Protein AF-A0A2D7REV0-F1 (afdb_monomer_lite)

Structure (mmCIF, N/CA/C/O backbone):
data_AF-A0A2D7REV0-F1
#
_entry.id   AF-A0A2D7REV0-F1
#
loop_
_atom_site.group_PDB
_atom_site.id
_atom_site.type_symbol
_atom_site.label_atom_id
_atom_site.label_alt_id
_atom_site.label_comp_id
_atom_site.label_asym_id
_atom_site.label_entity_id
_atom_site.label_seq_id
_atom_site.pdbx_PDB_ins_code
_atom_site.Cartn_x
_atom_site.Cartn_y
_atom_site.Cartn_z
_atom_site.occupancy
_atom_site.B_iso_or_equiv
_atom_site.auth_seq_id
_atom_site.auth_comp_id
_atom_site.auth_asym_id
_atom_site.auth_atom_id
_atom_site.pdbx_PDB_model_num
ATOM 1 N N . MET A 1 1 ? 41.983 -31.824 -40.091 1.00 50.94 1 MET A N 1
ATOM 2 C CA . MET A 1 1 ? 40.649 -32.280 -39.625 1.00 50.94 1 MET A CA 1
ATOM 3 C C . MET A 1 1 ? 40.173 -31.615 -38.330 1.00 50.94 1 MET A C 1
ATOM 5 O O . MET A 1 1 ? 38.972 -31.582 -38.131 1.00 50.94 1 MET A O 1
ATOM 9 N N . ALA A 1 2 ? 41.042 -31.021 -37.498 1.00 48.97 2 ALA A N 1
ATOM 10 C CA . ALA A 1 2 ? 40.623 -30.321 -36.272 1.00 48.97 2 ALA A CA 1
ATOM 11 C C . ALA A 1 2 ? 39.942 -28.951 -36.517 1.00 48.97 2 ALA A C 1
ATOM 13 O O . ALA A 1 2 ? 38.970 -28.609 -35.853 1.00 48.97 2 ALA A O 1
ATOM 14 N N . TYR A 1 3 ? 40.372 -28.198 -37.534 1.00 53.81 3 TYR A N 1
ATOM 15 C CA . TYR A 1 3 ? 39.803 -26.880 -37.873 1.00 53.81 3 TYR A CA 1
ATOM 16 C C . TYR A 1 3 ? 38.372 -26.942 -38.438 1.00 53.81 3 TYR A C 1
ATOM 18 O O . TYR A 1 3 ? 37.613 -25.992 -38.285 1.00 53.81 3 TYR A O 1
ATOM 26 N N . LYS A 1 4 ? 37.971 -28.073 -39.041 1.00 49.06 4 LYS A N 1
ATOM 27 C CA . LYS A 1 4 ? 36.583 -28.289 -39.490 1.00 49.06 4 LYS A CA 1
ATOM 28 C C . LYS A 1 4 ? 35.624 -28.572 -38.326 1.00 49.06 4 LYS A C 1
ATOM 30 O O . LYS A 1 4 ? 34.447 -28.272 -38.449 1.00 49.06 4 LYS A O 1
ATOM 35 N N . ILE A 1 5 ? 36.125 -29.100 -37.206 1.00 54.34 5 ILE A N 1
ATOM 36 C CA . ILE A 1 5 ? 35.330 -29.361 -35.994 1.00 54.34 5 ILE A CA 1
ATOM 37 C C . ILE A 1 5 ? 35.166 -28.071 -35.172 1.00 54.34 5 ILE A C 1
ATOM 39 O O . ILE A 1 5 ? 34.084 -27.814 -34.653 1.00 54.34 5 ILE A O 1
ATOM 43 N N . LEU A 1 6 ? 36.188 -27.205 -35.135 1.00 51.50 6 LEU A N 1
ATOM 44 C CA . LEU A 1 6 ? 36.117 -25.918 -34.427 1.00 51.50 6 LEU A CA 1
ATOM 45 C C . LEU A 1 6 ? 35.044 -24.970 -35.001 1.00 51.50 6 LEU A C 1
ATOM 47 O O . LEU A 1 6 ? 34.368 -24.275 -34.249 1.00 51.50 6 LEU A O 1
ATOM 51 N N . ALA A 1 7 ? 34.851 -24.976 -36.325 1.00 54.59 7 ALA A N 1
ATOM 52 C CA . ALA A 1 7 ? 33.843 -24.145 -36.989 1.00 54.59 7 ALA A CA 1
ATOM 53 C C . ALA A 1 7 ? 32.398 -24.582 -36.681 1.00 54.59 7 ALA A C 1
ATOM 55 O O . ALA A 1 7 ? 31.502 -23.746 -36.645 1.00 54.59 7 ALA A O 1
ATOM 56 N N . VAL A 1 8 ? 32.168 -25.874 -36.415 1.00 53.16 8 VAL A N 1
ATOM 57 C CA . VAL A 1 8 ? 30.836 -26.401 -36.069 1.00 53.16 8 VAL A CA 1
ATOM 58 C C . VAL A 1 8 ? 30.479 -26.083 -34.614 1.00 53.16 8 VAL A C 1
ATOM 60 O O . VAL A 1 8 ? 29.322 -25.803 -34.322 1.00 53.16 8 VAL A O 1
ATOM 63 N N . ILE A 1 9 ? 31.466 -26.023 -33.713 1.00 53.59 9 ILE A N 1
ATOM 64 C CA . ILE A 1 9 ? 31.255 -25.617 -32.312 1.00 53.59 9 ILE A CA 1
ATOM 65 C C . ILE A 1 9 ? 30.869 -24.131 -32.218 1.00 53.59 9 ILE A C 1
ATOM 67 O O . ILE A 1 9 ? 30.074 -23.768 -31.361 1.00 53.59 9 ILE A O 1
ATOM 71 N N . MET A 1 10 ? 31.344 -23.277 -33.133 1.00 51.16 10 MET A N 1
ATOM 72 C CA . MET A 1 10 ? 31.031 -21.839 -33.134 1.00 51.16 10 MET A CA 1
ATOM 73 C C . MET A 1 10 ? 29.584 -21.509 -33.550 1.00 51.16 10 MET A C 1
ATOM 75 O O . MET A 1 10 ? 29.092 -20.431 -33.228 1.00 51.16 10 MET A O 1
ATOM 79 N N . ILE A 1 11 ? 28.890 -22.425 -34.238 1.00 53.44 11 ILE A N 1
ATOM 80 C CA . ILE A 1 11 ? 27.502 -22.222 -34.699 1.00 53.44 11 ILE A CA 1
ATOM 81 C C . ILE A 1 11 ? 26.487 -22.494 -33.572 1.00 53.44 11 ILE A C 1
ATOM 83 O O . ILE A 1 11 ? 25.396 -21.937 -33.590 1.00 53.44 11 ILE A O 1
ATOM 87 N N . PHE A 1 12 ? 26.858 -23.266 -32.545 1.00 49.59 12 PHE A N 1
ATOM 88 C CA . PHE A 1 12 ? 25.974 -23.604 -31.420 1.00 49.59 12 PHE A CA 1
ATOM 89 C C . PHE A 1 12 ? 26.038 -22.627 -30.232 1.00 49.59 12 PHE A C 1
ATOM 91 O O . PHE A 1 12 ? 25.383 -22.863 -29.224 1.00 49.59 12 PHE A O 1
ATOM 98 N N . ILE A 1 13 ? 26.806 -21.533 -30.320 1.00 53.03 13 ILE A N 1
ATOM 99 C CA . ILE A 1 13 ? 26.962 -20.561 -29.212 1.00 53.03 13 ILE A CA 1
ATOM 100 C C . ILE A 1 13 ? 26.047 -19.333 -29.389 1.00 53.03 13 ILE A C 1
ATOM 102 O O . ILE A 1 13 ? 25.981 -18.471 -28.519 1.00 53.03 13 ILE A O 1
ATOM 106 N N . PHE A 1 14 ? 25.291 -19.249 -30.485 1.00 50.50 14 PHE A N 1
ATOM 107 C CA . PHE A 1 14 ? 24.364 -18.143 -30.728 1.00 50.50 14 PHE A CA 1
ATOM 108 C C . PHE A 1 14 ? 22.905 -18.565 -30.541 1.00 50.50 14 PHE A C 1
ATOM 110 O O . PHE A 1 14 ? 22.074 -18.323 -31.413 1.00 50.50 14 PHE A O 1
ATOM 117 N N . ASP A 1 15 ? 22.564 -19.090 -29.362 1.00 44.78 15 ASP A N 1
ATOM 118 C CA . ASP A 1 15 ? 21.218 -18.876 -28.817 1.00 44.78 15 ASP A CA 1
ATOM 119 C C . ASP A 1 15 ? 21.126 -17.404 -28.387 1.00 44.78 15 ASP A C 1
ATOM 121 O O . ASP A 1 15 ? 21.137 -17.042 -27.210 1.00 44.78 15 ASP A O 1
ATOM 125 N N . LEU A 1 16 ? 21.113 -16.509 -29.377 1.00 48.88 16 LEU A N 1
ATOM 126 C CA . LEU A 1 16 ? 20.707 -15.134 -29.160 1.00 48.88 16 LEU A CA 1
ATOM 127 C C . LEU A 1 16 ? 19.216 -15.195 -28.840 1.00 48.88 16 LEU A C 1
ATOM 129 O O . LEU A 1 16 ? 18.381 -15.289 -29.738 1.00 48.88 16 LEU A O 1
ATOM 133 N N . SER A 1 17 ? 18.895 -15.192 -27.548 1.00 54.09 17 SER A N 1
ATOM 134 C CA . SER A 1 17 ? 17.535 -15.061 -27.031 1.00 54.09 17 SER A CA 1
ATOM 135 C C . SER A 1 17 ? 16.961 -13.704 -27.441 1.00 54.09 17 SER A C 1
ATOM 137 O O . SER A 1 17 ? 16.945 -12.745 -26.669 1.00 54.09 17 SER A O 1
ATOM 139 N N . PHE A 1 18 ? 16.517 -13.601 -28.690 1.00 63.84 18 PHE A N 1
ATOM 140 C CA . PHE A 1 18 ? 15.777 -12.458 -29.191 1.00 63.84 18 PHE A CA 1
ATOM 141 C C . PHE A 1 18 ? 14.355 -12.541 -28.639 1.00 63.84 18 PHE A C 1
ATOM 143 O O . PHE A 1 18 ? 13.552 -13.376 -29.046 1.00 63.84 18 PHE A O 1
ATOM 150 N N . SER A 1 19 ? 14.054 -11.681 -27.671 1.00 79.12 19 SER A N 1
ATOM 151 C CA . SER A 1 19 ? 12.694 -11.499 -27.171 1.00 79.12 19 SER A CA 1
ATOM 152 C C . SER A 1 19 ? 11.882 -10.688 -28.178 1.00 79.12 19 SER A C 1
ATOM 154 O O . SER A 1 19 ? 12.342 -9.643 -28.643 1.00 79.12 19 SER A O 1
ATOM 156 N N . GLU A 1 20 ? 10.670 -11.140 -28.491 1.00 90.25 20 GLU A N 1
ATOM 157 C CA . GLU A 1 20 ? 9.730 -10.394 -29.330 1.00 90.25 20 GLU A CA 1
ATOM 158 C C . GLU A 1 20 ? 9.428 -9.020 -28.708 1.00 90.25 20 GLU A C 1
ATOM 160 O O . GLU A 1 20 ? 9.080 -8.922 -27.527 1.00 90.25 20 GLU A O 1
ATOM 165 N N . ILE A 1 21 ? 9.557 -7.948 -29.495 1.00 91.25 21 ILE A N 1
ATOM 166 C CA . ILE A 1 21 ? 9.138 -6.602 -29.089 1.00 91.25 21 ILE A CA 1
ATOM 167 C C . ILE A 1 21 ? 7.631 -6.494 -29.307 1.00 91.25 21 ILE A C 1
ATOM 169 O O . ILE A 1 21 ? 7.154 -6.501 -30.437 1.00 91.25 21 ILE A O 1
ATOM 173 N N . ILE A 1 22 ? 6.884 -6.351 -28.216 1.00 93.19 22 ILE A N 1
ATOM 174 C CA . ILE A 1 22 ? 5.414 -6.298 -28.233 1.00 93.19 22 ILE A CA 1
ATOM 175 C C . ILE A 1 22 ? 4.870 -4.868 -28.149 1.00 93.19 22 ILE A C 1
ATOM 177 O O . ILE A 1 22 ? 3.684 -4.624 -28.369 1.00 93.19 22 ILE A O 1
ATOM 181 N N . TYR A 1 23 ? 5.727 -3.908 -27.800 1.00 92.56 23 TYR A N 1
ATOM 182 C CA . TYR A 1 23 ? 5.387 -2.495 -27.762 1.00 92.56 23 TYR A CA 1
ATOM 183 C C . TYR A 1 23 ? 6.627 -1.649 -28.027 1.00 92.56 23 TYR A C 1
ATOM 185 O O . TYR A 1 23 ? 7.647 -1.813 -27.359 1.00 92.56 23 TYR A O 1
ATOM 193 N N . ASP A 1 24 ? 6.500 -0.707 -28.959 1.00 92.38 24 ASP A N 1
ATOM 194 C CA . ASP A 1 24 ? 7.532 0.274 -29.277 1.00 92.38 24 ASP A CA 1
ATOM 195 C C . ASP A 1 24 ? 6.891 1.604 -29.693 1.00 92.38 24 ASP A C 1
ATOM 197 O O . ASP A 1 24 ? 6.458 1.782 -30.832 1.00 92.38 24 ASP A O 1
ATOM 201 N N . LYS A 1 25 ? 6.721 2.516 -28.728 1.00 90.12 25 LYS A N 1
ATOM 202 C CA . LYS A 1 25 ? 6.170 3.866 -28.950 1.00 90.12 25 LYS A CA 1
ATOM 203 C C . LYS A 1 25 ? 6.704 4.838 -27.904 1.00 90.12 25 LYS A C 1
ATOM 205 O O . LYS A 1 25 ? 6.878 4.471 -26.744 1.00 90.12 25 LYS A O 1
ATOM 210 N N . ASN A 1 26 ? 6.847 6.114 -28.270 1.00 83.94 26 ASN A N 1
ATOM 211 C CA . ASN A 1 26 ? 7.230 7.205 -27.357 1.00 83.94 26 ASN A CA 1
ATOM 212 C C . ASN A 1 26 ? 8.542 6.938 -26.588 1.00 83.94 26 ASN A C 1
ATOM 214 O O . ASN A 1 26 ? 8.632 7.230 -25.394 1.00 83.94 26 ASN A O 1
ATOM 218 N N . ASN A 1 27 ? 9.547 6.364 -27.259 1.00 84.81 27 ASN A N 1
ATOM 219 C CA . ASN A 1 27 ? 10.834 5.963 -26.673 1.00 84.81 27 ASN A CA 1
ATOM 220 C C . ASN A 1 27 ? 10.693 4.976 -25.499 1.00 84.81 27 ASN A C 1
ATOM 222 O O . ASN A 1 27 ? 11.500 4.989 -24.566 1.00 84.81 27 ASN A O 1
ATOM 226 N N . ILE A 1 28 ? 9.638 4.159 -25.522 1.00 90.31 28 ILE A N 1
ATOM 227 C CA . ILE A 1 28 ? 9.412 3.053 -24.598 1.00 90.31 28 ILE A CA 1
ATOM 228 C C . ILE A 1 28 ? 9.287 1.791 -25.436 1.00 90.31 28 ILE A C 1
ATOM 230 O O . ILE A 1 28 ? 8.319 1.627 -26.178 1.00 90.31 28 ILE A O 1
ATOM 234 N N . THR A 1 29 ? 10.251 0.900 -25.249 1.00 91.88 29 THR A N 1
ATOM 235 C CA . THR A 1 29 ? 10.256 -0.445 -25.815 1.00 91.88 29 THR A CA 1
ATOM 236 C C . THR A 1 29 ? 9.990 -1.446 -24.694 1.00 91.88 29 THR A C 1
ATOM 238 O O . THR A 1 29 ? 10.514 -1.297 -23.579 1.00 91.88 29 THR A O 1
ATOM 241 N N . ILE A 1 30 ? 9.122 -2.419 -24.968 1.00 93.62 30 ILE A N 1
ATOM 242 C CA . ILE A 1 30 ? 8.761 -3.500 -24.048 1.00 93.62 30 ILE A CA 1
ATOM 243 C C . ILE A 1 30 ? 8.784 -4.806 -24.830 1.00 93.62 30 ILE A C 1
ATOM 245 O O . ILE A 1 30 ? 8.118 -4.939 -25.861 1.00 93.62 30 ILE A O 1
ATOM 249 N N . SER A 1 31 ? 9.546 -5.765 -24.322 1.00 94.06 31 SER A N 1
ATOM 250 C CA . SER A 1 31 ? 9.624 -7.109 -24.884 1.00 94.06 31 SER A CA 1
ATOM 251 C C . SER A 1 31 ? 8.684 -8.097 -24.184 1.00 94.06 31 SER A C 1
ATOM 253 O O . SER A 1 31 ? 8.197 -7.847 -23.078 1.00 94.06 31 SER A O 1
ATOM 255 N N . GLN A 1 32 ? 8.437 -9.245 -24.814 1.00 93.62 32 GLN A N 1
ATOM 256 C CA . GLN A 1 32 ? 7.597 -10.304 -24.257 1.00 93.62 32 GLN A CA 1
ATOM 257 C C . GLN A 1 32 ? 8.162 -10.861 -22.938 1.00 93.62 32 GLN A C 1
ATOM 259 O O . GLN A 1 32 ? 7.390 -11.149 -22.023 1.00 93.62 32 GLN A O 1
ATOM 264 N N . ILE A 1 33 ? 9.492 -10.960 -22.810 1.00 91.69 33 ILE A N 1
ATOM 265 C CA . ILE A 1 33 ? 10.165 -11.331 -21.552 1.00 91.69 33 ILE A CA 1
ATOM 266 C C . ILE A 1 33 ? 9.825 -10.334 -20.441 1.00 91.69 33 ILE A C 1
ATOM 268 O O . ILE A 1 33 ? 9.374 -10.748 -19.378 1.00 91.69 33 ILE A O 1
ATOM 272 N N . GLU A 1 34 ? 9.963 -9.028 -20.691 1.00 93.00 34 GLU A N 1
ATOM 273 C CA . GLU A 1 34 ? 9.656 -8.001 -19.682 1.00 93.00 34 GLU A CA 1
ATOM 274 C C . GLU A 1 34 ? 8.186 -8.049 -19.251 1.00 93.00 34 GLU A C 1
ATOM 276 O O . GLU A 1 34 ? 7.878 -7.869 -18.073 1.00 93.00 34 GLU A O 1
ATOM 281 N N . LEU A 1 35 ? 7.275 -8.313 -20.195 1.00 94.75 35 LEU A N 1
ATOM 282 C CA . LEU A 1 35 ? 5.857 -8.470 -19.888 1.00 94.75 35 LEU A CA 1
ATOM 283 C C . LEU A 1 35 ? 5.604 -9.669 -18.970 1.00 94.75 35 LEU A C 1
ATOM 285 O O . LEU A 1 35 ? 4.871 -9.534 -17.991 1.00 94.75 35 LEU A O 1
ATOM 289 N N . ASN A 1 36 ? 6.222 -10.813 -19.263 1.00 93.62 36 ASN A N 1
ATOM 290 C CA . ASN A 1 36 ? 6.074 -12.029 -18.466 1.00 93.62 36 ASN A CA 1
ATOM 291 C C . ASN A 1 36 ? 6.691 -11.875 -17.068 1.00 93.62 36 ASN A C 1
ATOM 293 O O . ASN A 1 36 ? 6.068 -12.264 -16.082 1.00 93.62 36 ASN A O 1
ATOM 297 N N . GLU A 1 37 ? 7.882 -11.280 -16.969 1.00 93.19 37 GLU A N 1
ATOM 298 C CA . GLU A 1 37 ? 8.545 -11.029 -15.685 1.00 93.19 37 GLU A CA 1
ATOM 299 C C . GLU A 1 37 ? 7.736 -10.076 -14.810 1.00 93.19 37 GLU A C 1
ATOM 301 O O . GLU A 1 37 ? 7.483 -10.378 -13.645 1.00 93.19 37 GLU A O 1
ATOM 306 N N . TYR A 1 38 ? 7.272 -8.953 -15.368 1.00 94.94 38 TYR A N 1
ATOM 307 C CA . TYR A 1 38 ? 6.436 -8.020 -14.617 1.00 94.94 38 TYR A CA 1
ATOM 308 C C . TYR A 1 38 ? 5.142 -8.690 -14.156 1.00 94.94 38 TYR A C 1
ATOM 310 O O . TYR A 1 38 ? 4.725 -8.497 -13.018 1.00 94.94 38 TYR A O 1
ATOM 318 N N . HIS A 1 39 ? 4.494 -9.462 -15.033 1.00 94.19 39 HIS A N 1
ATOM 319 C CA . HIS A 1 39 ? 3.262 -10.168 -14.700 1.00 94.19 39 HIS A CA 1
ATOM 320 C C . HIS A 1 39 ? 3.467 -11.108 -13.506 1.00 94.19 39 HIS A C 1
ATOM 322 O O . HIS A 1 39 ? 2.708 -11.030 -12.543 1.00 94.19 39 HIS A O 1
ATOM 328 N N . LYS A 1 40 ? 4.540 -11.909 -13.531 1.00 93.56 40 LYS A N 1
ATOM 329 C CA . LYS A 1 40 ? 4.914 -12.803 -12.431 1.00 93.56 40 LYS A CA 1
ATOM 330 C C . LYS A 1 40 ? 5.164 -12.035 -11.130 1.00 93.56 40 LYS A C 1
ATOM 332 O O . LYS A 1 40 ? 4.568 -12.360 -10.111 1.00 93.56 40 LYS A O 1
ATOM 337 N N . ILE A 1 41 ? 5.989 -10.985 -11.172 1.00 92.94 41 ILE A N 1
ATOM 338 C CA . ILE A 1 41 ? 6.297 -10.163 -9.989 1.00 92.94 41 ILE A CA 1
ATOM 339 C C . ILE A 1 41 ? 5.016 -9.544 -9.415 1.00 92.94 41 ILE A C 1
ATOM 341 O O . ILE A 1 41 ? 4.821 -9.529 -8.201 1.00 92.94 41 ILE A O 1
ATOM 345 N N . PHE A 1 42 ? 4.126 -9.041 -10.270 1.00 92.69 42 PHE A N 1
ATOM 346 C CA . PHE A 1 42 ? 2.873 -8.438 -9.830 1.00 92.69 42 PHE A CA 1
ATOM 347 C C . PHE A 1 42 ? 1.956 -9.462 -9.150 1.00 92.69 42 PHE A C 1
ATOM 349 O O . PHE A 1 42 ? 1.424 -9.185 -8.076 1.00 92.69 42 PHE A O 1
ATOM 356 N N . GLU A 1 43 ? 1.790 -10.643 -9.745 1.00 92.44 43 GLU A N 1
ATOM 357 C CA . GLU A 1 43 ? 0.971 -11.716 -9.178 1.00 92.44 43 GLU A CA 1
ATOM 358 C C . GLU A 1 43 ? 1.524 -12.190 -7.827 1.00 92.44 43 GLU A C 1
ATOM 360 O O . GLU A 1 43 ? 0.765 -12.301 -6.869 1.00 92.44 43 GLU A O 1
ATOM 365 N N . GLU A 1 44 ? 2.842 -12.359 -7.704 1.00 91.00 44 GLU A N 1
ATOM 366 C CA . GLU A 1 44 ? 3.497 -12.744 -6.446 1.00 91.00 44 GLU A CA 1
ATOM 367 C C . GLU A 1 44 ? 3.292 -11.711 -5.323 1.00 91.00 44 GLU A C 1
ATOM 369 O O . GLU A 1 44 ? 3.164 -12.085 -4.158 1.00 91.00 44 GLU A O 1
ATOM 374 N N . ASN A 1 45 ? 3.242 -10.416 -5.655 1.00 87.88 45 ASN A N 1
ATOM 375 C CA . ASN A 1 45 ? 3.118 -9.341 -4.663 1.00 87.88 45 ASN A CA 1
ATOM 376 C C . ASN A 1 45 ? 1.665 -9.010 -4.294 1.00 87.88 45 ASN A C 1
ATOM 378 O O . ASN A 1 45 ? 1.405 -8.597 -3.166 1.00 87.88 45 ASN A O 1
ATOM 382 N N . TYR A 1 46 ? 0.723 -9.165 -5.228 1.00 86.25 46 TYR A N 1
ATOM 383 C CA . TYR A 1 46 ? -0.667 -8.735 -5.042 1.00 86.25 46 TYR A CA 1
ATOM 384 C C . TYR A 1 46 ? -1.687 -9.874 -5.062 1.00 86.25 46 TYR A C 1
ATOM 386 O O . TYR A 1 46 ? -2.854 -9.634 -4.762 1.00 86.25 46 TYR A O 1
ATOM 394 N N . ASN A 1 47 ? -1.279 -11.096 -5.416 1.00 87.38 47 ASN A N 1
ATOM 395 C CA . ASN A 1 47 ? -2.165 -12.243 -5.633 1.00 87.38 47 ASN A CA 1
ATOM 396 C C . ASN A 1 47 ? -3.302 -11.930 -6.631 1.00 87.38 47 ASN A C 1
ATOM 398 O O . ASN A 1 47 ? -4.450 -12.346 -6.461 1.00 87.38 47 ASN A O 1
ATOM 402 N N . ILE A 1 48 ? -2.984 -11.129 -7.654 1.00 88.75 48 ILE A N 1
ATOM 403 C CA . ILE A 1 48 ? -3.901 -10.696 -8.712 1.00 88.75 48 ILE A CA 1
ATOM 404 C C . ILE A 1 48 ? -3.278 -11.040 -10.060 1.00 88.75 48 ILE A C 1
ATOM 406 O O . ILE A 1 48 ? -2.206 -10.544 -10.407 1.00 88.75 48 ILE A O 1
ATOM 410 N N . ASN A 1 49 ? -4.010 -11.820 -10.851 1.00 91.56 49 ASN A N 1
ATOM 411 C CA . ASN A 1 49 ? -3.645 -12.140 -12.221 1.00 91.56 49 ASN A CA 1
ATOM 412 C C . ASN A 1 49 ? -4.150 -11.037 -13.174 1.00 91.56 49 ASN A C 1
ATOM 414 O O . ASN A 1 49 ? -5.353 -10.785 -13.279 1.00 91.56 49 ASN A O 1
ATOM 418 N N . LEU A 1 50 ? -3.224 -10.340 -13.838 1.00 89.75 50 LEU A N 1
ATOM 419 C CA . LEU A 1 50 ? -3.523 -9.224 -14.742 1.00 89.75 50 LEU A CA 1
ATOM 420 C C . LEU A 1 50 ? -3.730 -9.678 -16.191 1.00 89.75 50 LEU A C 1
ATOM 422 O O . LEU A 1 50 ? -3.006 -10.518 -16.712 1.00 89.75 50 LEU A O 1
ATOM 426 N N . THR A 1 51 ? -4.624 -9.026 -16.934 1.00 93.94 51 THR A N 1
ATOM 427 C CA . THR A 1 51 ? -4.651 -9.241 -18.390 1.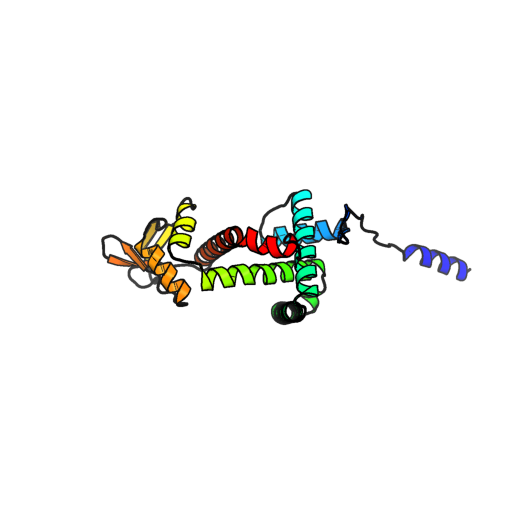00 93.94 51 THR A CA 1
ATOM 428 C C . THR A 1 51 ? -3.356 -8.729 -19.034 1.00 93.94 51 THR A C 1
ATOM 430 O O . THR A 1 51 ? -2.757 -7.765 -18.553 1.00 93.94 51 THR A O 1
ATOM 433 N N . LYS A 1 52 ? -2.946 -9.299 -20.178 1.00 91.31 52 LYS A N 1
ATOM 434 C CA . LYS A 1 52 ? -1.770 -8.812 -20.935 1.00 91.31 52 LYS A CA 1
ATOM 435 C C . LYS A 1 52 ? -1.832 -7.302 -21.207 1.00 91.31 52 LYS A C 1
ATOM 437 O O . LYS A 1 52 ? -0.826 -6.609 -21.087 1.00 91.31 52 LYS A O 1
ATOM 442 N N . ASN A 1 53 ? -3.018 -6.787 -21.538 1.00 93.56 53 ASN A N 1
ATOM 443 C CA . ASN A 1 53 ? -3.225 -5.363 -21.803 1.00 93.56 53 ASN A CA 1
ATOM 444 C C . ASN A 1 53 ? -3.041 -4.504 -20.545 1.00 93.56 53 ASN A C 1
ATOM 446 O O . ASN A 1 53 ? -2.448 -3.427 -20.626 1.00 93.56 53 ASN A O 1
ATOM 450 N N . ASP A 1 54 ? -3.523 -4.962 -19.389 1.00 93.25 54 ASP A N 1
ATOM 451 C CA . ASP A 1 54 ? -3.356 -4.237 -18.126 1.00 93.25 54 ASP A CA 1
ATOM 452 C C . ASP A 1 54 ? -1.906 -4.271 -17.652 1.00 93.25 54 ASP A C 1
ATOM 454 O O . ASP A 1 54 ? -1.368 -3.240 -17.245 1.00 93.25 54 ASP A O 1
ATOM 458 N N . THR A 1 55 ? -1.241 -5.421 -17.786 1.00 94.12 55 THR A N 1
ATOM 459 C CA . THR A 1 55 ? 0.200 -5.554 -17.564 1.00 94.12 55 THR A CA 1
ATOM 460 C C . THR A 1 55 ? 0.973 -4.555 -18.424 1.00 94.12 55 THR A C 1
ATOM 462 O O . THR A 1 55 ? 1.767 -3.775 -17.899 1.00 94.12 55 THR A O 1
ATOM 465 N N . LEU A 1 56 ? 0.693 -4.499 -19.729 1.00 94.25 56 LEU A N 1
ATOM 466 C CA . LEU A 1 56 ? 1.369 -3.586 -20.647 1.00 94.25 56 LEU A CA 1
ATOM 467 C C . LEU A 1 56 ? 1.186 -2.115 -20.239 1.00 94.25 56 LEU A C 1
ATOM 469 O O . LEU A 1 56 ? 2.163 -1.372 -20.153 1.00 94.25 56 LEU A O 1
ATOM 473 N N . LYS A 1 57 ? -0.048 -1.692 -19.933 1.00 92.56 57 LYS A N 1
ATOM 474 C CA . LYS A 1 57 ? -0.335 -0.321 -19.468 1.00 92.56 57 LYS A CA 1
ATOM 475 C C . LYS A 1 57 ? 0.452 0.034 -18.207 1.00 92.56 57 LYS A C 1
ATOM 477 O O . LYS A 1 57 ? 0.980 1.143 -18.112 1.00 92.56 57 LYS A O 1
ATOM 482 N N . ARG A 1 58 ? 0.551 -0.897 -17.256 1.00 93.12 58 ARG A N 1
ATOM 483 C CA . ARG A 1 58 ? 1.287 -0.696 -16.003 1.00 93.12 58 ARG A CA 1
ATOM 484 C C . ARG A 1 58 ? 2.793 -0.594 -16.227 1.00 93.12 58 ARG A C 1
ATOM 486 O O . ARG A 1 58 ? 3.407 0.310 -15.668 1.00 93.12 58 ARG A O 1
ATOM 493 N N . ILE A 1 59 ? 3.375 -1.425 -17.095 1.00 94.81 59 ILE A N 1
ATOM 494 C CA . ILE A 1 59 ? 4.796 -1.317 -17.470 1.00 94.81 59 ILE A CA 1
ATOM 495 C C . ILE A 1 59 ? 5.076 0.035 -18.136 1.00 94.81 59 ILE A C 1
ATOM 497 O O . ILE A 1 59 ? 6.066 0.691 -17.811 1.00 94.81 59 ILE A O 1
ATOM 501 N N . ILE A 1 60 ? 4.196 0.487 -19.038 1.00 93.31 60 ILE A N 1
ATOM 502 C CA . ILE A 1 60 ? 4.327 1.801 -19.684 1.00 93.31 60 ILE A CA 1
ATOM 503 C C . ILE A 1 60 ? 4.318 2.914 -18.632 1.00 93.31 60 ILE A C 1
ATOM 505 O O . ILE A 1 60 ? 5.186 3.785 -18.663 1.00 93.31 60 ILE A O 1
ATOM 509 N N . LEU A 1 61 ? 3.359 2.892 -17.700 1.00 92.00 61 LEU A N 1
ATOM 510 C CA . LEU A 1 61 ? 3.276 3.881 -16.624 1.00 92.00 61 LEU A CA 1
ATOM 511 C C . LEU A 1 61 ? 4.539 3.865 -15.754 1.00 92.00 61 LEU A C 1
ATOM 513 O O . LEU A 1 61 ? 5.133 4.917 -15.535 1.00 92.00 61 LEU A O 1
ATOM 517 N N . MET A 1 62 ? 4.984 2.680 -15.334 1.00 94.19 62 MET A N 1
ATOM 518 C CA . MET A 1 62 ? 6.201 2.482 -14.548 1.00 94.19 62 MET A CA 1
ATOM 519 C C . MET A 1 62 ? 7.421 3.110 -15.224 1.00 94.19 62 MET A C 1
ATOM 521 O O . MET A 1 62 ? 8.086 3.962 -14.636 1.00 94.19 62 MET A O 1
ATOM 525 N N . LYS A 1 63 ? 7.679 2.748 -16.488 1.00 93.94 63 LYS A N 1
ATOM 526 C CA . LYS A 1 63 ? 8.815 3.277 -17.256 1.00 93.94 63 LYS A CA 1
ATOM 527 C C . LYS A 1 63 ? 8.735 4.796 -17.412 1.00 93.94 63 LYS A C 1
ATOM 529 O O . LYS A 1 63 ? 9.755 5.470 -17.295 1.00 93.94 63 LYS A O 1
ATOM 534 N N . LYS A 1 64 ? 7.539 5.351 -17.640 1.00 92.38 64 LYS A N 1
ATOM 535 C CA . LYS A 1 64 ? 7.351 6.807 -17.717 1.00 92.38 64 LYS A CA 1
ATOM 536 C C . LYS A 1 64 ? 7.665 7.504 -16.395 1.00 92.38 64 LYS A C 1
ATOM 538 O O . LYS A 1 64 ? 8.357 8.515 -16.417 1.00 92.38 64 LYS A O 1
ATOM 543 N N . VAL A 1 65 ? 7.177 6.972 -15.274 1.00 92.62 65 VAL A N 1
ATOM 544 C CA . VAL A 1 65 ? 7.404 7.550 -13.939 1.00 92.62 65 VAL A CA 1
ATOM 545 C C . VAL A 1 65 ? 8.877 7.544 -13.582 1.00 92.62 65 VAL A C 1
ATOM 547 O O . VAL A 1 65 ? 9.416 8.587 -13.227 1.00 92.62 65 VAL A O 1
ATOM 550 N N . ILE A 1 66 ? 9.548 6.407 -13.747 1.00 93.75 66 ILE A N 1
ATOM 551 C CA . ILE A 1 66 ? 10.975 6.298 -13.437 1.00 93.75 66 ILE A CA 1
ATOM 552 C C . ILE A 1 66 ? 11.781 7.263 -14.303 1.00 93.75 66 ILE A C 1
ATOM 554 O O . ILE A 1 66 ? 12.601 8.001 -13.773 1.00 93.75 66 ILE A O 1
ATOM 558 N N . LYS A 1 67 ? 11.498 7.325 -15.609 1.00 92.56 67 LYS A N 1
ATOM 559 C CA . LYS A 1 67 ? 12.173 8.253 -16.521 1.00 92.56 67 LYS A CA 1
ATOM 560 C C . LYS A 1 67 ? 11.931 9.718 -16.152 1.00 92.56 67 LYS A C 1
ATOM 562 O O . LYS A 1 67 ? 12.847 10.527 -16.238 1.00 92.56 67 LYS A O 1
ATOM 567 N N . TYR A 1 68 ? 10.709 10.071 -15.754 1.00 91.25 68 TYR A N 1
ATOM 568 C CA . TYR A 1 68 ? 10.401 11.423 -15.292 1.00 91.25 68 TYR A CA 1
ATOM 569 C C . TYR A 1 68 ? 11.227 11.779 -14.051 1.00 91.25 68 TYR A C 1
ATOM 571 O O . TYR A 1 68 ? 11.862 12.831 -14.026 1.00 91.25 68 TYR A O 1
ATOM 579 N N . VAL A 1 69 ? 11.261 10.898 -13.049 1.00 92.00 69 VAL A N 1
ATOM 580 C CA . VAL A 1 69 ? 12.042 11.120 -11.825 1.00 92.00 69 VAL A CA 1
ATOM 581 C C . VAL A 1 69 ? 13.539 11.154 -12.128 1.00 92.00 69 VAL A C 1
ATOM 583 O O . VAL A 1 69 ? 14.234 12.025 -11.631 1.00 92.00 69 VAL A O 1
ATOM 586 N N . GLU A 1 70 ? 14.042 10.287 -13.002 1.00 92.81 70 GLU A N 1
ATOM 587 C CA . GLU A 1 70 ? 15.450 10.282 -13.414 1.00 92.81 70 GLU A CA 1
ATOM 588 C C . GLU A 1 70 ? 15.893 11.617 -14.037 1.00 92.81 70 GLU A C 1
ATOM 590 O O . GLU A 1 70 ? 17.018 12.058 -13.805 1.00 92.81 70 GLU A O 1
ATOM 595 N N . ILE A 1 71 ? 15.013 12.268 -14.807 1.00 91.75 71 ILE A N 1
ATOM 596 C CA . ILE A 1 71 ? 15.286 13.564 -15.446 1.00 91.75 71 ILE A CA 1
ATOM 597 C C . ILE A 1 71 ? 15.184 14.722 -14.447 1.00 91.75 71 ILE A C 1
ATOM 599 O O . ILE A 1 71 ? 16.014 15.627 -14.488 1.00 91.75 71 ILE A O 1
ATOM 603 N N . ASN A 1 72 ? 14.165 14.719 -13.583 1.00 90.56 72 ASN A N 1
ATOM 604 C CA . ASN A 1 72 ? 13.832 15.878 -12.746 1.00 90.56 72 ASN A CA 1
ATOM 605 C C . ASN A 1 72 ? 14.435 15.820 -11.334 1.00 90.56 72 ASN A C 1
ATOM 607 O O . ASN A 1 72 ? 14.688 16.865 -10.745 1.00 90.56 72 ASN A O 1
ATOM 611 N N . ASP A 1 73 ? 14.665 14.624 -10.790 1.00 91.12 73 ASP A N 1
ATOM 612 C CA . ASP A 1 73 ? 15.188 14.405 -9.439 1.00 91.12 73 ASP A CA 1
ATOM 613 C C . ASP A 1 73 ? 15.998 13.097 -9.352 1.00 91.12 73 ASP A C 1
ATOM 615 O O . ASP A 1 73 ? 15.625 12.087 -8.742 1.00 91.12 73 ASP A O 1
ATOM 619 N N . LYS A 1 74 ? 17.157 13.112 -10.014 1.00 94.44 74 LYS A N 1
ATOM 620 C CA . LYS A 1 74 ? 18.077 11.970 -10.045 1.00 94.44 74 LYS A CA 1
ATOM 621 C C . LYS A 1 74 ? 18.602 11.596 -8.655 1.00 94.44 74 LYS A C 1
ATOM 623 O O . LYS A 1 74 ? 18.861 10.421 -8.397 1.00 94.44 74 LYS A O 1
ATOM 628 N N . GLU A 1 75 ? 18.783 12.571 -7.765 1.00 95.25 75 GLU A N 1
ATOM 629 C CA . GLU A 1 75 ? 19.279 12.318 -6.409 1.00 95.25 75 GLU A CA 1
ATOM 630 C C . GLU A 1 75 ? 18.268 11.499 -5.601 1.00 95.25 75 GLU A C 1
ATOM 632 O O . GLU A 1 75 ? 18.650 10.528 -4.942 1.00 95.25 75 GLU A O 1
ATOM 637 N N . PHE A 1 76 ? 16.980 11.829 -5.699 1.00 93.00 76 PHE A N 1
ATOM 638 C CA . PHE A 1 76 ? 15.922 11.038 -5.086 1.00 93.00 76 PHE A CA 1
ATOM 639 C C . PHE A 1 76 ? 15.901 9.592 -5.602 1.00 93.00 76 PHE A C 1
ATOM 641 O O . PHE A 1 76 ? 15.857 8.654 -4.801 1.00 93.00 76 PHE A O 1
ATOM 648 N N . LEU A 1 77 ? 16.031 9.379 -6.918 1.00 94.56 77 LEU A N 1
ATOM 649 C CA . LEU A 1 77 ? 16.091 8.023 -7.479 1.00 94.56 77 LEU A CA 1
ATOM 650 C C . LEU A 1 77 ? 17.313 7.236 -6.976 1.00 94.56 77 LEU A C 1
ATOM 652 O O . LEU A 1 77 ? 17.203 6.049 -6.672 1.00 94.56 77 LEU A O 1
ATOM 656 N N . ASN A 1 78 ? 18.463 7.898 -6.824 1.00 94.75 78 ASN A N 1
ATOM 657 C CA . ASN A 1 78 ? 19.658 7.280 -6.247 1.00 94.75 78 ASN A CA 1
ATOM 658 C C . ASN A 1 78 ? 19.446 6.887 -4.778 1.00 94.75 78 ASN A C 1
ATOM 660 O O . ASN A 1 78 ? 19.882 5.815 -4.365 1.00 94.75 78 ASN A O 1
ATOM 664 N N . LYS A 1 79 ? 18.757 7.717 -3.984 1.00 95.62 79 LYS A N 1
ATOM 665 C CA . LYS A 1 79 ? 18.405 7.380 -2.593 1.00 95.62 79 LYS A CA 1
ATOM 666 C C . LYS A 1 79 ? 17.486 6.164 -2.529 1.00 95.62 79 LYS A C 1
ATOM 668 O O . LYS A 1 79 ? 17.704 5.292 -1.690 1.00 95.62 79 LYS A O 1
ATOM 673 N N . ILE A 1 80 ? 16.503 6.072 -3.428 1.00 94.69 80 ILE A N 1
ATOM 674 C CA . ILE A 1 80 ? 15.671 4.870 -3.564 1.00 94.69 80 ILE A CA 1
ATOM 675 C C . ILE A 1 80 ? 16.550 3.650 -3.828 1.00 94.69 80 ILE A C 1
ATOM 677 O O . ILE A 1 80 ? 16.424 2.660 -3.116 1.00 94.69 80 ILE A O 1
ATOM 681 N N . ASP A 1 81 ? 17.455 3.723 -4.803 1.00 93.81 81 ASP A N 1
ATOM 682 C CA . ASP A 1 81 ? 18.337 2.605 -5.144 1.00 93.81 81 ASP A CA 1
ATOM 683 C C . ASP A 1 81 ? 19.180 2.140 -3.956 1.00 93.81 81 ASP A C 1
ATOM 685 O O . ASP A 1 81 ? 19.222 0.944 -3.676 1.00 93.81 81 ASP A O 1
ATOM 689 N N . GLN A 1 82 ? 19.798 3.069 -3.225 1.00 94.19 82 GLN A N 1
ATOM 690 C CA . GLN A 1 82 ? 20.585 2.740 -2.035 1.00 94.19 82 GLN A CA 1
ATOM 691 C C . GLN A 1 82 ? 19.723 2.089 -0.950 1.00 94.19 82 GLN A C 1
ATOM 693 O O . GLN A 1 82 ? 20.108 1.081 -0.362 1.00 94.19 82 GLN A O 1
ATOM 698 N N . ASN A 1 83 ? 18.516 2.611 -0.723 1.00 93.38 83 ASN A N 1
ATOM 699 C CA . ASN A 1 83 ? 17.581 2.025 0.232 1.00 93.38 83 ASN A CA 1
ATOM 700 C C . ASN A 1 83 ? 17.147 0.615 -0.173 1.00 93.38 83 ASN A C 1
ATOM 702 O O . ASN A 1 83 ? 17.006 -0.246 0.691 1.00 93.38 83 ASN A O 1
ATOM 706 N N . LEU A 1 84 ? 16.937 0.366 -1.468 1.00 93.12 84 LEU A N 1
ATOM 707 C CA . LEU A 1 84 ? 16.622 -0.967 -1.966 1.00 93.12 84 LEU A CA 1
ATOM 708 C C . LEU A 1 84 ? 17.808 -1.913 -1.738 1.00 93.12 84 LEU A C 1
ATOM 710 O O . LEU A 1 8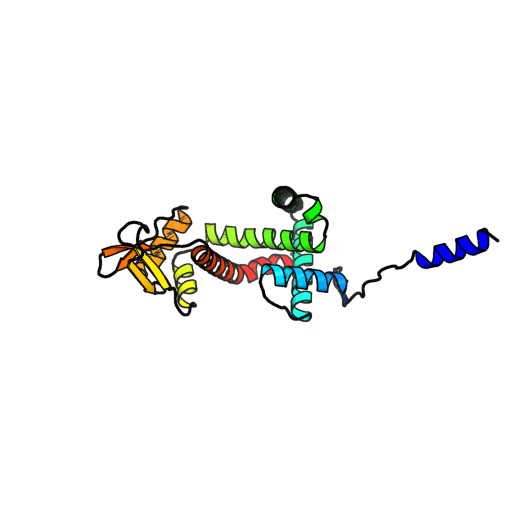4 ? 17.605 -2.983 -1.171 1.00 93.12 84 LEU A O 1
ATOM 714 N N . ILE A 1 85 ? 19.032 -1.510 -2.099 1.00 92.75 85 ILE A N 1
ATOM 715 C CA . ILE A 1 85 ? 20.250 -2.316 -1.891 1.00 92.75 85 ILE A CA 1
ATOM 716 C C . ILE A 1 85 ? 20.412 -2.678 -0.412 1.00 92.75 85 ILE A C 1
ATOM 718 O O . ILE A 1 85 ? 20.634 -3.840 -0.087 1.00 92.75 85 ILE A O 1
ATOM 722 N N . ASN A 1 86 ? 20.199 -1.721 0.491 1.00 92.25 86 ASN A N 1
ATOM 723 C CA . ASN A 1 86 ? 20.263 -1.966 1.932 1.00 92.25 86 ASN A CA 1
ATOM 724 C C . ASN A 1 86 ? 19.170 -2.927 2.437 1.00 92.25 86 ASN A C 1
ATOM 726 O O . ASN A 1 86 ? 19.378 -3.610 3.436 1.00 92.25 86 ASN A O 1
ATOM 730 N N . GLN A 1 87 ? 18.001 -2.965 1.787 1.00 90.88 87 GLN A N 1
ATOM 731 C CA . GLN A 1 87 ? 16.860 -3.795 2.198 1.00 90.88 87 GLN A CA 1
ATOM 732 C C . GLN A 1 87 ? 16.926 -5.226 1.660 1.00 90.88 87 GLN A C 1
ATOM 734 O O . GLN A 1 87 ? 16.549 -6.153 2.371 1.00 90.88 87 GLN A O 1
ATOM 739 N N . PHE A 1 88 ? 17.365 -5.404 0.414 1.00 88.62 88 PHE A N 1
ATOM 740 C CA . PHE A 1 88 ? 17.279 -6.688 -0.288 1.00 88.62 88 PHE A CA 1
ATOM 741 C C . PHE A 1 88 ? 18.643 -7.279 -0.658 1.00 88.62 88 PHE A C 1
ATOM 743 O O . PHE A 1 88 ? 18.716 -8.456 -0.987 1.00 88.62 88 PHE A O 1
ATOM 750 N N . GLY A 1 89 ? 19.719 -6.494 -0.584 1.00 88.06 89 GLY A N 1
ATOM 751 C CA . GLY A 1 89 ? 21.027 -6.866 -1.113 1.00 88.06 89 GLY A CA 1
ATOM 752 C C . GLY A 1 89 ? 21.164 -6.550 -2.604 1.00 88.06 89 GLY A C 1
ATOM 753 O O . GLY A 1 89 ? 20.186 -6.466 -3.348 1.00 88.06 89 GLY A O 1
ATOM 754 N N . GLU A 1 90 ? 22.404 -6.354 -3.046 1.00 85.69 90 GLU A N 1
ATOM 755 C CA . GLU A 1 90 ? 22.720 -5.956 -4.423 1.00 85.69 90 GLU A CA 1
ATOM 756 C C . GLU A 1 90 ? 22.323 -7.036 -5.445 1.00 85.69 90 GLU A C 1
ATOM 758 O O . GLU A 1 90 ? 21.701 -6.732 -6.464 1.00 85.69 90 GLU A O 1
ATOM 763 N N . GLU A 1 91 ? 22.585 -8.309 -5.131 1.00 82.38 91 GLU A N 1
ATOM 764 C CA . GLU A 1 91 ? 22.286 -9.446 -6.013 1.00 82.38 91 GLU A CA 1
ATOM 765 C C . GLU A 1 91 ? 20.788 -9.583 -6.319 1.00 82.38 91 GLU A C 1
ATOM 767 O O . GLU A 1 91 ? 20.399 -9.809 -7.467 1.00 82.38 91 GLU A O 1
ATOM 772 N N . GLU A 1 92 ? 19.932 -9.353 -5.322 1.00 74.44 92 GLU A N 1
ATOM 773 C CA . GLU A 1 92 ? 18.475 -9.458 -5.444 1.00 74.44 92 GLU A CA 1
ATOM 774 C C . GLU A 1 92 ? 17.847 -8.362 -6.319 1.00 74.44 92 GLU A C 1
ATOM 776 O O . GLU A 1 92 ? 16.713 -8.521 -6.789 1.00 74.44 92 GLU A O 1
ATOM 781 N N . ILE A 1 93 ? 18.566 -7.257 -6.544 1.00 80.81 93 ILE A N 1
ATOM 782 C CA . ILE A 1 93 ? 18.118 -6.081 -7.310 1.00 80.81 93 ILE A CA 1
ATOM 783 C C . ILE A 1 93 ? 18.755 -6.037 -8.709 1.00 80.81 93 ILE A C 1
ATOM 785 O O . ILE A 1 93 ? 18.410 -5.184 -9.529 1.00 80.81 93 ILE A O 1
ATOM 789 N N . ASN A 1 94 ? 19.614 -7.003 -9.045 1.00 80.25 94 ASN A N 1
ATOM 790 C CA . ASN A 1 94 ? 20.231 -7.085 -10.370 1.00 80.25 94 ASN A CA 1
ATOM 791 C C . ASN A 1 94 ? 19.222 -7.349 -11.502 1.00 80.25 94 ASN A C 1
ATOM 793 O O . ASN A 1 94 ? 19.470 -6.956 -12.645 1.00 80.25 94 ASN A O 1
ATOM 797 N N . ASN A 1 95 ? 18.055 -7.948 -11.220 1.00 86.06 95 ASN A N 1
ATOM 798 C CA . ASN A 1 95 ? 16.976 -8.005 -12.208 1.00 86.06 95 ASN A CA 1
ATOM 799 C C . ASN A 1 95 ? 16.381 -6.598 -12.417 1.00 86.06 95 ASN A C 1
ATOM 801 O O . ASN A 1 95 ? 15.744 -6.026 -11.529 1.00 86.06 95 ASN A O 1
ATOM 805 N N . ARG A 1 96 ? 16.542 -6.064 -13.634 1.00 89.31 96 ARG A N 1
ATOM 806 C CA . ARG A 1 96 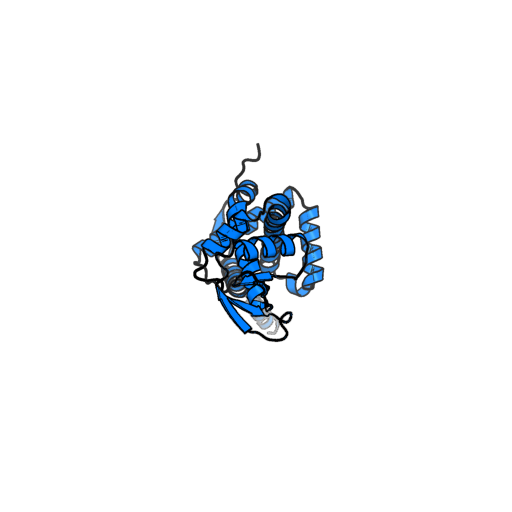? 16.096 -4.715 -14.007 1.00 89.31 96 ARG A CA 1
ATOM 807 C C . ARG A 1 96 ? 14.593 -4.500 -13.814 1.00 89.31 96 ARG A C 1
ATOM 809 O O . ARG A 1 96 ? 14.201 -3.435 -13.348 1.00 89.31 96 ARG A O 1
ATOM 816 N N . ILE A 1 97 ? 13.758 -5.479 -14.157 1.00 91.69 97 ILE A N 1
ATOM 817 C CA . ILE A 1 97 ? 12.297 -5.363 -14.047 1.00 91.69 97 ILE A CA 1
ATOM 818 C C . ILE A 1 97 ? 11.866 -5.338 -12.588 1.00 91.69 97 ILE A C 1
ATOM 820 O O . ILE A 1 97 ? 11.060 -4.492 -12.208 1.00 91.69 97 ILE A O 1
ATOM 824 N N . LYS A 1 98 ? 12.461 -6.189 -11.750 1.00 91.19 98 LYS A N 1
ATOM 825 C CA . LYS A 1 98 ? 12.255 -6.167 -10.299 1.00 91.19 98 LYS A CA 1
ATOM 826 C C . LYS A 1 98 ? 12.711 -4.842 -9.692 1.00 91.19 98 LYS A C 1
ATOM 828 O O . LYS A 1 98 ? 11.969 -4.245 -8.916 1.00 91.19 98 LYS A O 1
ATOM 833 N N . LYS A 1 99 ? 13.884 -4.335 -10.086 1.00 93.00 99 LYS A N 1
ATOM 834 C CA . LYS A 1 99 ? 14.382 -3.025 -9.645 1.00 93.00 99 LYS A CA 1
ATOM 835 C C . LYS A 1 99 ? 13.423 -1.897 -10.018 1.00 93.00 99 LYS A C 1
ATOM 837 O O . LYS A 1 99 ? 13.056 -1.102 -9.157 1.00 93.00 99 LYS A O 1
ATOM 842 N N . ASP A 1 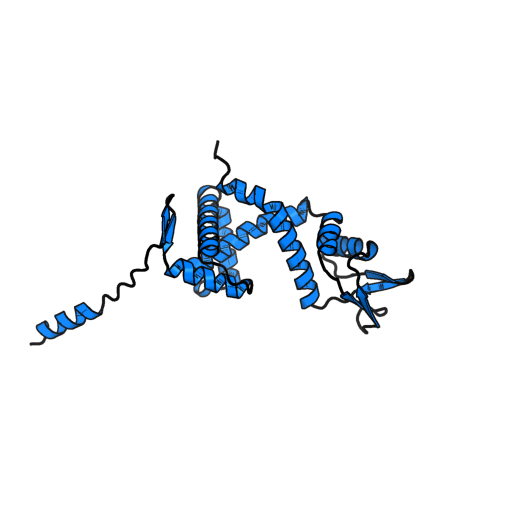100 ? 12.998 -1.832 -11.277 1.00 95.06 100 ASP A N 1
ATOM 843 C CA . ASP A 1 100 ? 12.081 -0.798 -11.758 1.00 95.06 100 ASP A CA 1
ATOM 844 C C . ASP A 1 100 ? 10.702 -0.911 -11.088 1.00 95.06 100 ASP A C 1
ATOM 846 O O . ASP A 1 100 ? 10.131 0.100 -10.677 1.00 95.06 100 ASP A O 1
ATOM 850 N N . PHE A 1 101 ? 10.205 -2.128 -10.864 1.00 94.62 101 PHE A N 1
ATOM 851 C CA . PHE A 1 101 ? 8.983 -2.363 -10.097 1.00 94.62 101 PHE A CA 1
ATOM 852 C C . PHE A 1 101 ? 9.095 -1.801 -8.673 1.00 94.62 101 PHE A C 1
ATOM 854 O O . PHE A 1 101 ? 8.258 -1.000 -8.256 1.00 94.62 101 PHE A O 1
ATOM 861 N N . LEU A 1 102 ? 10.163 -2.143 -7.948 1.00 93.75 102 LEU A N 1
ATOM 862 C CA . LEU A 1 102 ? 10.397 -1.656 -6.587 1.00 93.75 102 LEU A CA 1
ATOM 863 C C . LEU A 1 102 ? 10.582 -0.135 -6.536 1.00 93.75 102 LEU A C 1
ATOM 865 O O . LEU A 1 102 ? 10.012 0.516 -5.661 1.00 93.75 102 LEU A O 1
ATOM 869 N N . ARG A 1 103 ? 11.322 0.451 -7.487 1.00 95.06 103 ARG A N 1
ATOM 870 C CA . ARG A 1 103 ? 11.458 1.911 -7.618 1.00 95.06 103 ARG A CA 1
ATOM 871 C C . ARG A 1 103 ? 10.101 2.573 -7.758 1.00 95.06 103 ARG A C 1
ATOM 873 O O . ARG A 1 103 ? 9.794 3.506 -7.024 1.00 95.06 103 ARG A O 1
ATOM 880 N N . PHE A 1 104 ? 9.280 2.073 -8.674 1.00 94.50 104 PHE A N 1
ATOM 881 C CA . PHE A 1 104 ? 7.948 2.609 -8.906 1.00 94.50 104 PHE A CA 1
ATOM 882 C C . PHE A 1 104 ? 7.070 2.535 -7.659 1.00 94.50 104 PHE A C 1
ATOM 884 O O . PHE A 1 104 ? 6.411 3.523 -7.336 1.00 94.50 104 PHE A O 1
ATOM 891 N N . LEU A 1 105 ? 7.117 1.423 -6.919 1.00 92.44 105 LEU A N 1
ATOM 892 C CA . LEU A 1 105 ? 6.425 1.317 -5.636 1.00 92.44 105 LEU A CA 1
ATOM 893 C C . LEU A 1 105 ? 6.922 2.358 -4.632 1.00 92.44 105 LEU A C 1
ATOM 895 O O . LEU A 1 105 ? 6.103 3.042 -4.029 1.00 92.44 105 LEU A O 1
ATOM 899 N N . LYS A 1 106 ? 8.239 2.538 -4.472 1.00 93.38 106 LYS A N 1
ATOM 900 C CA . LYS A 1 106 ? 8.794 3.551 -3.555 1.00 93.38 106 LYS A CA 1
ATOM 901 C C . LYS A 1 106 ? 8.365 4.968 -3.939 1.00 93.38 106 LYS A C 1
ATOM 903 O O . LYS A 1 106 ? 7.903 5.702 -3.075 1.00 93.38 106 LYS A O 1
ATOM 908 N N . ILE A 1 107 ? 8.423 5.321 -5.226 1.00 93.44 107 ILE A N 1
ATOM 909 C CA . ILE A 1 107 ? 7.947 6.623 -5.721 1.00 93.44 107 ILE A CA 1
ATOM 910 C C . ILE A 1 107 ? 6.455 6.793 -5.405 1.00 93.44 107 ILE A C 1
ATOM 912 O O . ILE A 1 107 ? 6.035 7.847 -4.937 1.00 93.44 107 ILE A O 1
ATOM 916 N N . ARG A 1 108 ? 5.638 5.755 -5.623 1.00 92.25 108 ARG A N 1
ATOM 917 C CA . ARG A 1 108 ? 4.207 5.785 -5.302 1.00 92.25 108 ARG A CA 1
ATOM 918 C C . ARG A 1 108 ? 3.957 5.947 -3.801 1.00 92.25 108 ARG A C 1
ATOM 920 O O . ARG A 1 108 ? 3.073 6.712 -3.419 1.00 92.25 108 ARG A O 1
ATOM 927 N N . TYR A 1 109 ? 4.748 5.285 -2.961 1.00 92.06 109 TYR A N 1
ATOM 928 C CA . TYR A 1 109 ? 4.637 5.376 -1.508 1.00 92.06 109 TYR A CA 1
ATOM 929 C C . TYR A 1 109 ? 4.930 6.774 -0.960 1.00 92.06 109 TYR A C 1
ATOM 931 O O . TYR A 1 109 ? 4.342 7.128 0.057 1.00 92.06 109 TYR A O 1
ATOM 939 N N . GLU A 1 110 ? 5.727 7.608 -1.634 1.00 91.50 110 GLU A N 1
ATOM 940 C CA . GLU A 1 110 ? 5.892 9.013 -1.226 1.00 91.50 110 GLU A CA 1
ATOM 941 C C . GLU A 1 110 ? 4.571 9.792 -1.287 1.00 91.50 110 GLU A C 1
ATOM 943 O O . GLU A 1 110 ? 4.254 10.572 -0.389 1.00 91.50 110 GLU A O 1
ATOM 948 N N . TYR A 1 111 ? 3.743 9.536 -2.305 1.00 91.94 111 TYR A N 1
ATOM 949 C CA . TYR A 1 111 ? 2.413 10.146 -2.414 1.00 91.94 111 TYR A CA 1
ATOM 950 C C . TYR A 1 111 ? 1.489 9.655 -1.308 1.00 91.94 111 TYR A C 1
ATOM 952 O O . TYR A 1 111 ? 0.765 10.450 -0.704 1.00 91.94 111 TYR A O 1
ATOM 960 N N . VAL A 1 112 ? 1.541 8.352 -1.024 1.00 94.06 112 VAL A N 1
ATOM 961 C CA . VAL A 1 112 ? 0.753 7.746 0.051 1.00 94.06 112 VAL A CA 1
ATOM 962 C C . VAL A 1 112 ? 1.156 8.331 1.401 1.00 94.06 112 VAL A C 1
ATOM 964 O O . VAL A 1 112 ? 0.295 8.792 2.146 1.00 94.06 112 VAL A O 1
ATOM 967 N N . SER A 1 113 ? 2.456 8.385 1.684 1.00 94.25 113 SER A N 1
ATOM 968 C CA . SER A 1 113 ? 3.024 8.938 2.914 1.00 94.25 113 SER A CA 1
ATOM 969 C C . SER A 1 113 ? 2.683 10.420 3.085 1.00 94.25 113 SER A C 1
ATOM 971 O O . SER A 1 113 ? 2.220 10.841 4.149 1.00 94.25 113 SER A O 1
ATOM 973 N N . SER A 1 114 ? 2.823 11.213 2.019 1.00 94.69 114 SER A N 1
ATOM 974 C CA . SER A 1 114 ? 2.493 12.639 2.033 1.00 94.69 114 SER A CA 1
ATOM 975 C C . SER A 1 114 ? 1.006 12.876 2.304 1.00 94.69 114 SER A C 1
ATOM 977 O O . SER A 1 114 ? 0.659 13.681 3.170 1.00 94.69 114 SER A O 1
ATOM 979 N N . TYR A 1 115 ? 0.110 12.144 1.635 1.00 96.38 115 TYR A N 1
ATOM 980 C CA . TYR A 1 115 ? -1.328 12.254 1.890 1.00 96.38 115 TYR A CA 1
ATOM 981 C C . TYR A 1 115 ? -1.675 11.785 3.306 1.00 96.38 115 TYR A C 1
ATOM 983 O O . TYR A 1 115 ? -2.393 12.484 4.022 1.00 96.38 115 TYR A O 1
ATOM 991 N N . PHE A 1 116 ? -1.134 10.641 3.741 1.00 96.31 116 PHE A N 1
ATOM 992 C CA . PHE A 1 116 ? -1.342 10.116 5.089 1.00 96.31 116 PHE A CA 1
ATOM 993 C C . PHE A 1 116 ? -0.921 11.122 6.160 1.00 96.31 116 PHE A C 1
ATOM 995 O O . PHE A 1 116 ? -1.630 11.316 7.143 1.00 96.31 116 PHE A O 1
ATOM 1002 N N . THR A 1 117 ? 0.200 11.808 5.961 1.00 95.31 117 THR A N 1
ATOM 1003 C CA . THR A 1 117 ? 0.708 12.802 6.909 1.00 95.31 117 THR A CA 1
ATOM 1004 C C . THR A 1 117 ? -0.148 14.067 6.897 1.00 95.31 117 THR A C 1
ATOM 1006 O O . THR A 1 117 ? -0.630 14.491 7.949 1.00 95.31 117 THR A O 1
ATOM 1009 N N . ASN A 1 118 ? -0.394 14.629 5.711 1.00 96.19 118 ASN A N 1
ATOM 1010 C CA . ASN A 1 118 ? -0.849 16.012 5.562 1.00 96.19 118 ASN A CA 1
ATOM 1011 C C . ASN A 1 118 ? -2.366 16.175 5.381 1.00 96.19 118 ASN A C 1
ATOM 1013 O O . ASN A 1 118 ? -2.894 17.246 5.664 1.00 96.19 118 ASN A O 1
ATOM 1017 N N . GLN A 1 119 ? -3.066 15.158 4.872 1.00 96.81 119 GLN A N 1
ATOM 1018 C CA . GLN A 1 119 ? -4.462 15.287 4.418 1.00 96.81 119 GLN A CA 1
ATOM 1019 C C . GLN A 1 119 ? -5.399 14.246 5.037 1.00 96.81 119 GLN A C 1
ATOM 1021 O O . GLN A 1 119 ? -6.573 14.536 5.283 1.00 96.81 119 GLN A O 1
ATOM 1026 N N . PHE A 1 120 ? -4.879 13.049 5.315 1.00 97.56 120 PHE A N 1
ATOM 1027 C CA . PHE A 1 120 ? -5.661 11.945 5.853 1.00 97.56 120 PHE A CA 1
ATOM 1028 C C . PHE A 1 120 ? -6.257 12.291 7.214 1.00 97.56 120 PHE A C 1
ATOM 1030 O O . PHE A 1 120 ? -5.536 12.669 8.146 1.00 97.56 120 PHE A O 1
ATOM 1037 N N . ASN A 1 121 ? -7.573 12.129 7.313 1.00 97.56 121 ASN A N 1
ATOM 1038 C CA . ASN A 1 121 ? -8.378 12.514 8.466 1.00 97.56 121 ASN A CA 1
ATOM 1039 C C . ASN A 1 121 ? -9.374 11.407 8.863 1.00 97.56 121 ASN A C 1
ATOM 1041 O O . ASN A 1 121 ? -9.510 10.386 8.193 1.00 97.56 121 ASN A O 1
ATOM 1045 N N . VAL A 1 122 ? -10.095 11.611 9.969 1.00 97.62 122 VAL A N 1
ATOM 1046 C CA . VAL A 1 122 ? -11.047 10.617 10.492 1.00 97.62 122 VAL A CA 1
ATOM 1047 C C . VAL A 1 122 ? -12.177 10.281 9.507 1.00 97.62 122 VAL A C 1
ATOM 1049 O O . VAL A 1 122 ? -12.598 9.129 9.450 1.00 97.62 122 VAL A O 1
ATOM 1052 N N . ASN A 1 123 ? -12.624 11.235 8.680 1.00 97.62 123 ASN 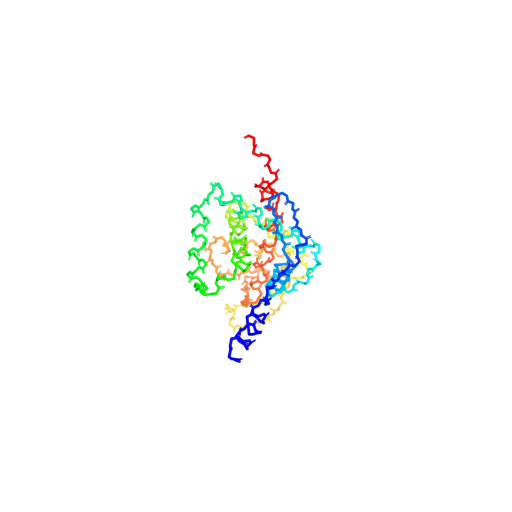A N 1
ATOM 1053 C CA . ASN A 1 123 ? -13.685 10.983 7.701 1.00 97.62 123 ASN A CA 1
ATOM 1054 C C . ASN A 1 123 ? -13.206 10.038 6.592 1.00 97.62 123 ASN A C 1
ATOM 1056 O O . ASN A 1 123 ? -13.998 9.250 6.082 1.00 97.62 123 ASN A O 1
ATOM 1060 N N . ASP A 1 124 ? -11.917 10.075 6.237 1.00 97.81 124 ASP A N 1
ATOM 1061 C CA . ASP A 1 124 ? -11.343 9.110 5.298 1.00 97.81 124 ASP A CA 1
ATOM 1062 C C . ASP A 1 124 ? -11.454 7.679 5.850 1.00 97.81 124 ASP A C 1
ATOM 1064 O O . ASP A 1 124 ? -11.903 6.784 5.136 1.00 97.81 124 ASP A O 1
ATOM 1068 N N . LEU A 1 125 ? -11.145 7.466 7.137 1.00 97.38 125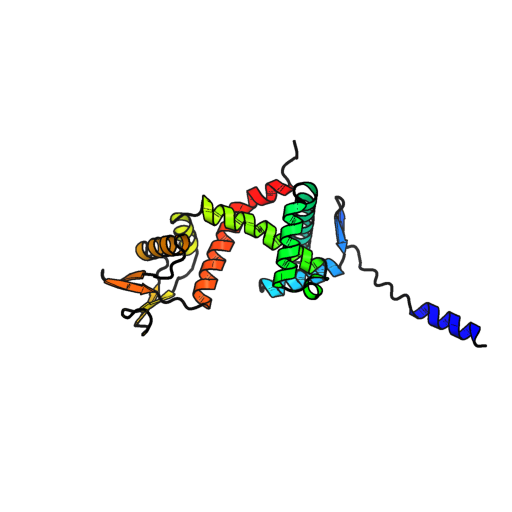 LEU A N 1
ATOM 1069 C CA . LEU A 1 125 ? -11.342 6.165 7.796 1.00 97.38 125 LEU A CA 1
ATOM 1070 C C . LEU A 1 125 ? -12.809 5.740 7.836 1.00 97.38 125 LEU A C 1
ATOM 1072 O O . LEU A 1 125 ? -13.109 4.570 7.598 1.00 97.38 125 LEU A O 1
ATOM 1076 N N . GLU A 1 126 ? -13.731 6.670 8.096 1.00 97.56 126 GLU A N 1
ATOM 1077 C CA . GLU A 1 126 ? -15.164 6.374 8.035 1.00 97.56 126 GLU A CA 1
ATOM 1078 C C . GLU A 1 126 ? -15.577 5.903 6.633 1.00 97.56 126 GLU A C 1
ATOM 1080 O O . GLU A 1 126 ? -16.326 4.933 6.510 1.00 97.56 126 GLU A O 1
ATOM 1085 N N . ILE A 1 127 ? -15.081 6.545 5.569 1.00 97.62 127 ILE A N 1
ATOM 1086 C CA . ILE A 1 127 ? -15.355 6.144 4.181 1.00 97.62 127 ILE A CA 1
ATOM 1087 C C . ILE A 1 127 ? -14.799 4.743 3.904 1.00 97.62 127 ILE A C 1
ATOM 1089 O O . ILE A 1 127 ? -15.529 3.898 3.377 1.00 97.62 127 ILE A O 1
ATOM 1093 N N . ILE A 1 128 ? -13.544 4.486 4.291 1.00 97.62 128 ILE A N 1
ATOM 1094 C CA . ILE A 1 128 ? -12.890 3.180 4.133 1.00 97.62 128 ILE A CA 1
ATOM 1095 C C . ILE A 1 128 ? -13.736 2.101 4.801 1.00 97.62 128 ILE A C 1
ATOM 1097 O O . ILE A 1 128 ? -14.188 1.167 4.139 1.00 97.62 128 ILE A O 1
ATOM 1101 N N . PHE A 1 129 ? -14.033 2.251 6.092 1.00 97.00 129 PHE A N 1
ATOM 1102 C CA . PHE A 1 129 ? -14.769 1.227 6.824 1.00 97.00 129 PHE A CA 1
ATOM 1103 C C . PHE A 1 129 ? -16.182 1.061 6.291 1.00 97.00 129 PHE A C 1
ATOM 1105 O O . PHE A 1 129 ? -16.627 -0.074 6.141 1.00 97.00 129 PHE A O 1
ATOM 1112 N N . ASN A 1 130 ? -16.864 2.139 5.893 1.00 95.31 130 ASN A N 1
ATOM 1113 C CA . ASN A 1 130 ? -18.197 2.063 5.297 1.00 95.31 130 ASN A CA 1
ATOM 1114 C C . ASN A 1 130 ? -18.258 1.212 4.019 1.00 95.31 130 ASN A C 1
ATOM 1116 O O . ASN A 1 130 ? -19.311 0.614 3.764 1.00 95.31 130 ASN A O 1
ATOM 1120 N N . SER A 1 131 ? -17.152 1.098 3.279 1.00 95.44 131 SER A N 1
ATOM 1121 C CA . SER A 1 131 ? -17.052 0.254 2.083 1.00 95.44 131 SER A CA 1
ATOM 1122 C C . SER A 1 131 ? -16.923 -1.250 2.379 1.00 95.44 131 SER A C 1
ATOM 1124 O O . SER A 1 131 ? -17.316 -2.068 1.549 1.00 95.44 131 SER A O 1
ATOM 1126 N N . LEU A 1 132 ? -16.453 -1.632 3.573 1.00 95.12 132 LEU A N 1
ATOM 1127 C CA . LEU A 1 132 ? -16.267 -3.033 3.970 1.00 95.12 132 LEU A CA 1
ATOM 1128 C C . LEU A 1 132 ? -17.605 -3.735 4.211 1.00 95.12 132 LEU A C 1
ATOM 1130 O O . LEU A 1 132 ? -18.555 -3.106 4.658 1.00 95.12 132 LEU A O 1
ATOM 1134 N N . GLN A 1 133 ? -17.714 -5.050 4.017 1.00 94.19 133 GLN A N 1
ATOM 1135 C CA . GLN A 1 133 ? -18.951 -5.757 4.388 1.00 94.19 133 GLN A CA 1
ATOM 1136 C C . GLN A 1 133 ? -19.151 -5.782 5.915 1.00 94.19 133 GLN A C 1
ATOM 1138 O O . GLN A 1 133 ? -20.244 -5.491 6.400 1.00 94.19 133 GLN A O 1
ATOM 1143 N N . PHE A 1 134 ? -18.088 -6.092 6.658 1.00 93.94 134 PHE A N 1
ATOM 1144 C CA . PHE A 1 134 ? -18.024 -6.122 8.120 1.00 93.94 134 PHE A CA 1
ATOM 1145 C C . PHE A 1 134 ? -16.588 -5.836 8.576 1.00 93.94 134 PHE A C 1
ATOM 1147 O O . PHE A 1 134 ? -15.643 -6.150 7.853 1.00 93.94 134 PHE A O 1
ATOM 1154 N N . LEU A 1 135 ? -16.415 -5.306 9.789 1.00 95.19 135 LEU A N 1
ATOM 1155 C CA . LEU A 1 135 ? -15.110 -5.184 10.443 1.00 95.19 135 LEU A CA 1
ATOM 1156 C C . LEU A 1 135 ? -15.191 -5.827 11.827 1.00 95.19 135 LEU A C 1
ATOM 1158 O O . LEU A 1 135 ? -15.383 -5.168 12.847 1.00 95.19 135 LEU A O 1
ATOM 1162 N N . LYS A 1 136 ? -15.097 -7.158 11.837 1.00 94.69 136 LYS A N 1
ATOM 1163 C CA . LYS A 1 136 ? -15.237 -7.981 13.039 1.00 94.69 136 LYS A CA 1
ATOM 1164 C C . LYS A 1 136 ? -13.912 -8.062 13.783 1.00 94.69 136 LYS A C 1
ATOM 1166 O O . LYS A 1 136 ? -12.991 -8.730 13.317 1.00 94.69 136 LYS A O 1
ATOM 1171 N N . LEU A 1 137 ? -13.840 -7.417 14.941 1.00 95.31 137 LEU A N 1
ATOM 1172 C CA . LEU A 1 137 ? -12.646 -7.384 15.776 1.00 95.31 137 LEU A CA 1
ATOM 1173 C C . LEU A 1 137 ? -12.914 -8.016 17.144 1.00 95.31 137 LEU A C 1
ATOM 1175 O O . LEU A 1 137 ? -13.998 -7.828 17.707 1.00 95.31 137 LEU A O 1
ATOM 1179 N N . PRO A 1 138 ? -11.952 -8.779 17.689 1.00 94.69 138 PRO A N 1
ATOM 1180 C CA . PRO A 1 138 ? -12.061 -9.299 19.036 1.00 94.69 138 PRO A CA 1
ATOM 1181 C C . PRO A 1 138 ? -11.828 -8.178 20.051 1.00 94.69 138 PRO A C 1
ATOM 1183 O O . PRO A 1 138 ? -10.950 -7.328 19.878 1.00 94.69 138 PRO A O 1
ATOM 1186 N N . ILE A 1 139 ? -12.615 -8.201 21.120 1.00 94.81 139 ILE A N 1
ATOM 1187 C CA . ILE A 1 139 ? -12.497 -7.269 22.237 1.00 94.81 139 ILE A CA 1
ATOM 1188 C C . ILE A 1 139 ? -12.125 -7.989 23.526 1.00 94.81 139 ILE A C 1
ATOM 1190 O O . ILE A 1 139 ? -12.333 -9.197 23.678 1.00 94.81 139 ILE A O 1
ATOM 1194 N N . SER A 1 140 ? -11.587 -7.218 24.460 1.00 93.38 140 SER A N 1
ATOM 1195 C CA . SER A 1 140 ? -11.127 -7.701 25.750 1.00 93.38 140 SER A CA 1
ATOM 1196 C C . SER A 1 140 ? -11.295 -6.634 26.830 1.00 93.38 140 SER A C 1
ATOM 1198 O O . SER A 1 140 ? -10.946 -5.469 26.629 1.00 93.38 140 SER A O 1
ATOM 1200 N N . ILE A 1 141 ? -11.768 -7.052 28.004 1.00 90.88 141 ILE A N 1
ATOM 1201 C CA . ILE A 1 141 ? -11.810 -6.232 29.226 1.00 90.88 141 ILE A CA 1
ATOM 1202 C C . ILE A 1 141 ? -10.478 -6.220 29.990 1.00 90.88 141 ILE A C 1
ATOM 1204 O O . ILE A 1 141 ? -10.284 -5.396 30.878 1.00 90.88 141 ILE A O 1
ATOM 1208 N N . ASN A 1 142 ? -9.543 -7.117 29.660 1.00 88.62 142 ASN A N 1
ATOM 1209 C CA . ASN A 1 142 ? -8.283 -7.311 30.381 1.00 88.62 142 ASN A CA 1
ATOM 1210 C C . ASN A 1 142 ? -7.053 -7.129 29.474 1.00 88.62 142 ASN A C 1
ATOM 1212 O O . ASN A 1 142 ? -6.109 -7.915 29.536 1.00 88.62 142 ASN A O 1
ATOM 1216 N N . ASN A 1 143 ? -7.056 -6.079 28.643 1.00 85.81 143 ASN A N 1
ATOM 1217 C CA . ASN A 1 143 ? -5.936 -5.697 27.767 1.00 85.81 143 ASN A CA 1
ATOM 1218 C C . ASN A 1 143 ? -5.455 -6.820 26.835 1.00 85.81 143 ASN A C 1
ATOM 1220 O O . ASN A 1 143 ? -4.259 -7.035 26.675 1.00 85.81 143 ASN A O 1
ATOM 1224 N N . CYS A 1 144 ? -6.395 -7.525 26.207 1.00 90.38 144 CYS A N 1
ATOM 1225 C CA . CYS A 1 144 ? -6.128 -8.587 25.234 1.00 90.38 144 CYS A CA 1
ATOM 1226 C C . CYS A 1 144 ? -5.513 -9.871 25.803 1.00 90.38 144 CYS A C 1
ATOM 1228 O O . CYS A 1 144 ? -5.168 -10.759 25.028 1.00 90.38 144 CYS A O 1
ATOM 1230 N N . ASN A 1 145 ? -5.470 -10.026 27.132 1.00 88.25 145 ASN A N 1
ATOM 1231 C CA . ASN A 1 145 ? -5.095 -11.293 27.767 1.00 88.25 145 ASN A CA 1
ATOM 1232 C C . ASN A 1 145 ? -6.152 -12.383 27.538 1.00 88.25 145 ASN A C 1
ATOM 1234 O O . ASN A 1 145 ? -5.832 -13.562 27.407 1.00 88.25 145 ASN A O 1
ATOM 1238 N N . THR A 1 146 ? -7.428 -12.001 27.499 1.00 88.81 146 THR A N 1
ATOM 1239 C CA . THR A 1 146 ? -8.545 -12.903 27.217 1.00 88.81 146 THR A CA 1
ATOM 1240 C C . THR A 1 146 ? -9.504 -12.228 26.254 1.00 88.81 146 THR A C 1
ATOM 1242 O O . THR A 1 146 ? -9.959 -11.108 26.498 1.00 88.81 146 THR A O 1
ATOM 1245 N N . ILE A 1 147 ? -9.802 -12.913 25.149 1.00 92.75 147 ILE A N 1
ATOM 1246 C CA . ILE A 1 147 ? -10.815 -12.467 24.196 1.00 92.75 147 ILE A CA 1
ATOM 1247 C C . ILE A 1 147 ? -12.186 -12.797 24.768 1.00 92.75 147 ILE A C 1
ATOM 1249 O O . ILE A 1 147 ? -12.486 -13.955 25.039 1.00 92.75 147 ILE A O 1
ATOM 1253 N N . GLU A 1 148 ? -13.013 -11.774 24.938 1.00 91.19 148 GLU A N 1
ATOM 1254 C CA . GLU A 1 148 ? -14.368 -11.938 25.458 1.00 91.19 148 GLU A CA 1
ATOM 1255 C C . GLU A 1 148 ? -15.339 -12.292 24.330 1.00 91.19 148 GLU A C 1
ATOM 1257 O O . GLU A 1 148 ? -16.090 -13.261 24.409 1.00 91.19 148 GLU A O 1
ATOM 1262 N N . LYS A 1 149 ? -15.317 -11.498 23.256 1.00 93.12 149 LYS A N 1
ATOM 1263 C CA . LYS A 1 149 ? -16.200 -11.659 22.098 1.00 93.12 149 LYS A CA 1
ATOM 1264 C C . LYS A 1 149 ? -15.635 -10.967 20.866 1.00 93.12 149 LYS A C 1
ATOM 1266 O O . LYS A 1 149 ? -14.689 -10.188 20.950 1.00 93.12 149 LYS A O 1
ATOM 1271 N N . ILE A 1 150 ? -16.254 -11.238 19.723 1.00 94.25 150 ILE A N 1
ATOM 1272 C CA . ILE A 1 150 ? -15.978 -10.572 18.450 1.00 94.25 150 ILE A CA 1
ATOM 1273 C C . ILE A 1 150 ? -17.154 -9.655 18.131 1.00 94.25 150 ILE A C 1
ATOM 1275 O O . ILE A 1 150 ? -18.303 -10.096 18.133 1.00 94.25 150 ILE A O 1
ATOM 1279 N N . VAL A 1 151 ? -16.868 -8.388 17.848 1.00 94.56 151 VAL A N 1
ATOM 1280 C CA . VAL A 1 151 ? -17.873 -7.362 17.549 1.00 94.56 151 VAL A CA 1
ATOM 1281 C C . VAL A 1 151 ? -17.578 -6.701 16.211 1.00 94.56 151 VAL A C 1
ATOM 1283 O O . VAL A 1 151 ? -16.419 -6.541 15.833 1.00 94.56 151 VAL A O 1
ATOM 1286 N N . ASP A 1 152 ? -18.627 -6.336 15.475 1.00 95.31 152 ASP A N 1
ATOM 1287 C CA . ASP A 1 152 ? -18.480 -5.534 14.261 1.00 95.31 152 ASP A CA 1
ATOM 1288 C C . ASP A 1 152 ? -18.383 -4.054 14.636 1.00 95.31 152 ASP A C 1
ATOM 1290 O O . ASP A 1 152 ? -19.342 -3.463 15.133 1.00 95.31 152 ASP A O 1
ATOM 1294 N N . VAL A 1 153 ? -17.212 -3.469 14.405 1.00 94.81 153 VAL A N 1
ATOM 1295 C CA . VAL A 1 153 ? -16.902 -2.078 14.762 1.00 94.81 153 VAL A CA 1
ATOM 1296 C C . VAL A 1 153 ? -16.872 -1.156 13.548 1.00 94.81 153 VAL A C 1
ATOM 1298 O O . VAL A 1 153 ? -16.517 0.013 13.668 1.00 94.81 153 VAL A O 1
ATOM 1301 N N . LYS A 1 154 ? -17.286 -1.646 12.372 1.00 95.12 154 LYS A N 1
ATOM 1302 C CA . LYS A 1 154 ? -17.268 -0.900 11.105 1.00 95.12 154 LYS A CA 1
ATOM 1303 C C . LYS A 1 154 ? -17.879 0.503 11.209 1.00 95.12 154 LYS A C 1
ATOM 1305 O O . LYS A 1 154 ? -17.413 1.428 10.556 1.00 95.12 154 LYS A O 1
ATOM 1310 N N . ARG A 1 155 ? -18.963 0.646 11.976 1.00 94.94 155 ARG A N 1
ATOM 1311 C CA . ARG A 1 155 ? -19.719 1.902 12.142 1.00 94.94 155 ARG A CA 1
ATOM 1312 C C . ARG A 1 155 ? -19.573 2.511 13.535 1.00 94.94 155 ARG A C 1
ATOM 1314 O O . ARG A 1 155 ? -20.294 3.450 13.871 1.00 94.94 155 ARG A O 1
ATOM 1321 N N . ASP A 1 156 ? -18.681 1.971 14.358 1.00 95.25 156 ASP A N 1
ATOM 1322 C CA . ASP A 1 156 ? -18.433 2.515 15.683 1.00 95.25 156 ASP A CA 1
ATOM 1323 C C . ASP A 1 156 ? -17.558 3.769 15.574 1.00 95.25 156 ASP A C 1
ATOM 1325 O O . ASP A 1 156 ? -16.339 3.706 15.418 1.00 95.25 156 ASP A O 1
ATOM 1329 N N . LYS A 1 157 ? -18.203 4.932 15.698 1.00 95.75 157 LYS A N 1
ATOM 1330 C CA . LYS A 1 157 ? -17.543 6.241 15.657 1.00 95.75 157 LYS A CA 1
ATOM 1331 C C . LYS A 1 157 ? -16.484 6.411 16.744 1.00 95.75 157 LYS A C 1
ATOM 1333 O O . LYS A 1 157 ? -15.494 7.105 16.520 1.00 95.75 157 LYS A O 1
ATOM 1338 N N . PHE A 1 158 ? -16.686 5.814 17.921 1.00 96.38 158 PHE A N 1
ATOM 1339 C CA . PHE A 1 158 ? -15.706 5.909 18.996 1.00 96.38 158 PHE A CA 1
ATOM 1340 C C . PHE A 1 158 ? -14.442 5.140 18.620 1.00 96.38 158 PHE A C 1
ATOM 1342 O O . PHE A 1 158 ? -13.345 5.688 18.720 1.00 96.38 158 PHE A O 1
ATOM 1349 N N . PHE A 1 159 ? -14.604 3.910 18.129 1.00 96.38 159 PHE A N 1
ATOM 1350 C CA . PHE A 1 159 ? -13.485 3.118 17.638 1.00 96.38 159 PHE A CA 1
ATOM 1351 C C . PHE A 1 159 ? -12.758 3.803 16.478 1.00 96.38 159 PHE A C 1
ATOM 1353 O O . PHE A 1 159 ? -11.540 3.925 16.531 1.00 96.38 159 PHE A O 1
ATOM 1360 N N . ILE A 1 160 ? -13.475 4.295 15.464 1.00 97.44 160 ILE A N 1
ATOM 1361 C CA . ILE A 1 160 ? -12.859 4.936 14.290 1.00 97.44 160 ILE A CA 1
ATOM 1362 C C . ILE A 1 160 ? -11.993 6.130 14.702 1.00 97.44 160 ILE A C 1
ATOM 1364 O O . ILE A 1 160 ? -10.842 6.246 14.275 1.00 97.44 160 ILE A O 1
ATOM 1368 N N . LYS A 1 161 ? -12.514 6.989 15.585 1.00 97.56 161 LYS A N 1
ATOM 1369 C CA . LYS A 1 161 ? -11.756 8.123 16.118 1.00 97.56 161 LYS A CA 1
ATOM 1370 C C . LYS A 1 161 ? -10.542 7.665 16.927 1.00 97.56 161 LYS A C 1
ATOM 1372 O O . LYS A 1 161 ? -9.451 8.199 16.748 1.00 97.56 161 LYS A O 1
ATOM 1377 N N . ASN A 1 162 ? -10.716 6.671 17.795 1.00 96.88 162 ASN A N 1
ATOM 1378 C CA . ASN A 1 162 ? -9.623 6.147 18.603 1.00 96.88 162 ASN A CA 1
ATOM 1379 C C . ASN A 1 162 ? -8.526 5.494 17.740 1.00 96.88 162 ASN A C 1
ATOM 1381 O O . ASN A 1 162 ? -7.346 5.705 18.004 1.00 96.88 162 ASN A O 1
ATOM 1385 N N . LEU A 1 163 ? -8.893 4.747 16.696 1.00 96.81 163 LEU A N 1
ATOM 1386 C CA . LEU A 1 163 ? -7.958 4.180 15.727 1.00 96.81 163 LEU A CA 1
ATOM 1387 C C . LEU A 1 163 ? -7.178 5.288 15.015 1.00 96.81 163 LEU A C 1
ATOM 1389 O O . LEU A 1 163 ? -5.955 5.226 14.977 1.00 96.81 163 LEU A O 1
ATOM 1393 N N . TYR A 1 164 ? -7.864 6.318 14.513 1.00 97.25 164 TYR A N 1
ATOM 1394 C CA . TYR A 1 164 ? -7.227 7.467 13.867 1.00 97.25 164 TYR A CA 1
ATOM 1395 C C . TYR A 1 164 ? -6.167 8.129 14.759 1.00 97.25 164 TYR A C 1
ATOM 1397 O O . TYR A 1 164 ? -5.032 8.336 14.331 1.00 97.25 164 TYR A O 1
ATOM 1405 N N . GLU A 1 165 ? -6.523 8.440 16.008 1.00 96.75 165 GLU A N 1
ATOM 1406 C CA . GLU A 1 165 ? -5.612 9.069 16.970 1.00 96.75 165 GLU A CA 1
ATOM 1407 C C . GLU A 1 165 ? -4.407 8.172 17.273 1.00 96.75 165 GLU A C 1
ATOM 1409 O O . GLU A 1 165 ? -3.276 8.651 17.306 1.00 96.75 165 GLU A O 1
ATOM 1414 N N . ASN A 1 166 ? -4.631 6.866 17.438 1.00 95.00 166 ASN A N 1
ATOM 1415 C CA . ASN A 1 166 ? -3.556 5.903 17.655 1.00 95.00 166 ASN A CA 1
ATOM 1416 C C . ASN A 1 166 ? -2.608 5.809 16.447 1.00 95.00 166 ASN A C 1
ATOM 1418 O O . ASN A 1 166 ? -1.394 5.798 16.633 1.00 95.00 166 ASN A O 1
ATOM 1422 N N . LEU A 1 167 ? -3.144 5.806 15.222 1.00 94.19 167 LEU A N 1
ATOM 1423 C CA . LEU A 1 167 ? -2.345 5.800 13.994 1.00 94.19 167 LEU A CA 1
ATOM 1424 C C . LEU A 1 167 ? -1.502 7.076 13.849 1.00 94.19 167 LEU A C 1
ATOM 1426 O O . LEU A 1 167 ? -0.341 6.994 13.469 1.00 94.19 167 LEU A O 1
ATOM 1430 N N . LYS A 1 168 ? -2.049 8.255 14.179 1.00 93.94 168 LYS A N 1
ATOM 1431 C CA . LYS A 1 168 ? -1.302 9.527 14.122 1.00 93.94 168 LYS A CA 1
ATOM 1432 C C . LYS A 1 168 ? -0.237 9.652 15.215 1.00 93.94 168 LYS A C 1
ATOM 1434 O O . LYS A 1 168 ? 0.782 10.295 14.987 1.00 93.94 168 LYS A O 1
ATOM 1439 N N . ASN A 1 169 ? -0.463 9.038 16.377 1.00 93.62 169 ASN A N 1
ATOM 1440 C CA . ASN A 1 169 ? 0.436 9.107 17.532 1.00 93.62 169 ASN A CA 1
ATOM 1441 C C . ASN A 1 169 ? 1.373 7.895 17.661 1.00 93.62 169 ASN A C 1
ATOM 1443 O O . ASN A 1 169 ? 2.097 7.797 18.651 1.00 93.62 169 ASN A O 1
ATOM 1447 N N . ASN A 1 170 ? 1.360 6.969 16.695 1.00 88.62 170 ASN A N 1
ATOM 1448 C CA . ASN A 1 170 ? 2.116 5.713 16.735 1.00 88.62 170 ASN A CA 1
ATOM 1449 C C . ASN A 1 170 ? 1.888 4.899 18.028 1.00 88.62 170 ASN A C 1
ATOM 1451 O O . ASN A 1 170 ? 2.818 4.301 18.570 1.00 88.62 170 ASN A O 1
ATOM 1455 N N . SER A 1 171 ? 0.653 4.871 18.536 1.00 90.56 171 SER A N 1
ATOM 1456 C CA . SER A 1 171 ? 0.273 4.095 19.721 1.00 90.56 171 SER A CA 1
ATOM 1457 C C . SER A 1 171 ? -0.614 2.902 19.361 1.00 90.56 171 SER A C 1
ATOM 1459 O O . SER A 1 171 ? -1.309 2.910 18.351 1.00 90.56 171 SER A O 1
ATOM 1461 N N . GLN A 1 172 ? -0.598 1.855 20.192 1.00 86.00 172 GLN A N 1
ATOM 1462 C CA . GLN A 1 172 ? -1.347 0.608 19.953 1.00 86.00 172 GLN A CA 1
ATOM 1463 C C . GLN A 1 172 ? -2.491 0.391 20.959 1.00 86.00 172 GLN A C 1
ATOM 1465 O O . GLN A 1 172 ? -2.946 -0.727 21.189 1.00 86.00 172 GLN A O 1
ATOM 1470 N N . ASN A 1 173 ? -2.975 1.470 21.576 1.00 89.81 173 ASN A N 1
ATOM 1471 C CA . ASN A 1 173 ? -4.004 1.425 22.613 1.00 89.81 173 ASN A CA 1
ATOM 1472 C C . ASN A 1 173 ? -5.395 1.586 21.994 1.00 89.81 173 ASN A C 1
ATOM 1474 O O . ASN A 1 173 ? -6.061 2.612 22.175 1.00 89.81 173 ASN A O 1
ATOM 1478 N N . PHE A 1 174 ? -5.821 0.569 21.247 1.00 94.00 174 PHE A N 1
ATOM 1479 C CA . PHE A 1 174 ? -7.092 0.577 20.529 1.00 94.00 174 PHE A CA 1
ATOM 1480 C C . PHE A 1 174 ? -8.262 0.227 21.446 1.00 94.00 174 PHE A C 1
ATOM 1482 O O . PHE A 1 174 ? -8.226 -0.770 22.167 1.00 94.00 174 PHE A O 1
ATOM 1489 N N . LYS A 1 175 ? -9.310 1.052 21.429 1.00 94.69 175 LYS A N 1
ATOM 1490 C CA . LYS A 1 175 ? -10.463 0.945 22.328 1.00 94.69 175 LYS A CA 1
ATOM 1491 C C . LYS A 1 175 ? -11.779 1.195 21.600 1.00 94.69 175 LYS A C 1
ATOM 1493 O O . LYS A 1 175 ? -11.845 1.972 20.651 1.00 94.69 175 LYS A O 1
ATOM 1498 N N . THR A 1 176 ? -12.838 0.577 22.108 1.00 95.12 176 THR A N 1
ATOM 1499 C CA . THR A 1 176 ? -14.238 0.778 21.698 1.00 95.12 176 THR A CA 1
ATOM 1500 C C . THR A 1 176 ? -15.125 0.994 22.927 1.00 95.12 176 THR A C 1
ATOM 1502 O O . THR A 1 176 ? -14.680 0.804 24.063 1.00 95.12 176 THR A O 1
ATOM 1505 N N . LYS A 1 177 ? -16.370 1.430 22.707 1.00 92.69 177 LYS A N 1
ATOM 1506 C CA . LYS A 1 177 ? -17.410 1.489 23.733 1.00 92.69 177 LYS A CA 1
ATOM 1507 C C . LYS A 1 177 ? -18.468 0.430 23.467 1.00 92.69 177 LYS A C 1
ATOM 1509 O O . LYS A 1 177 ? -19.198 0.517 22.485 1.00 92.69 177 LYS A O 1
ATOM 1514 N N . ILE A 1 178 ? -18.610 -0.513 24.391 1.00 87.50 178 ILE A N 1
ATOM 1515 C CA . ILE A 1 178 ? -19.669 -1.524 24.366 1.00 87.50 178 ILE A CA 1
ATOM 1516 C C . ILE A 1 178 ? -20.495 -1.345 25.634 1.00 87.50 178 ILE A C 1
ATOM 1518 O O . ILE A 1 178 ? -19.943 -1.352 26.724 1.00 87.50 178 ILE A O 1
ATOM 1522 N N . ASN A 1 179 ? -21.809 -1.142 25.502 1.00 85.62 179 ASN A N 1
ATOM 1523 C CA . ASN A 1 179 ? -22.703 -0.873 26.640 1.00 85.62 179 ASN A CA 1
ATOM 1524 C C . ASN A 1 179 ? -22.210 0.280 27.548 1.00 85.62 179 ASN A C 1
ATOM 1526 O O . ASN A 1 179 ? -22.310 0.199 28.765 1.00 85.62 179 ASN A O 1
ATOM 1530 N N . ASN A 1 180 ? -21.665 1.348 26.950 1.00 86.25 180 ASN A N 1
ATOM 1531 C CA . ASN A 1 180 ? -21.006 2.482 27.622 1.00 86.25 180 ASN A CA 1
ATOM 1532 C C . ASN A 1 180 ? -19.696 2.182 28.376 1.00 86.25 180 ASN A C 1
ATOM 1534 O O . ASN A 1 180 ? -19.087 3.120 28.894 1.00 86.25 180 ASN A O 1
ATOM 1538 N N . GLU A 1 181 ? -19.203 0.948 28.371 1.00 90.25 181 GLU A N 1
ATOM 1539 C CA . GLU A 1 181 ? -17.917 0.590 28.969 1.00 90.25 181 GLU A CA 1
ATOM 1540 C C . GLU A 1 181 ? -16.789 0.648 27.938 1.00 90.25 181 GLU A C 1
ATOM 1542 O O . GLU A 1 181 ? -16.956 0.267 26.776 1.00 90.25 181 GLU A O 1
ATOM 1547 N N . LEU A 1 182 ? -15.628 1.153 28.364 1.00 93.00 182 LEU A N 1
ATOM 1548 C CA . LEU A 1 182 ? -14.421 1.168 27.544 1.00 93.00 182 LEU A CA 1
ATOM 1549 C C . LEU A 1 182 ? -13.765 -0.207 27.571 1.00 93.00 182 LEU A C 1
ATOM 1551 O O . LEU A 1 182 ? -13.324 -0.664 28.621 1.00 93.00 182 LEU A O 1
ATOM 1555 N N . VAL A 1 183 ? -13.635 -0.811 26.397 1.00 94.88 183 VAL A N 1
ATOM 1556 C CA . VAL A 1 183 ? -13.009 -2.124 26.221 1.00 94.88 183 VAL A CA 1
ATOM 1557 C C . VAL A 1 183 ? -11.912 -2.044 25.168 1.00 94.88 183 VAL A C 1
ATOM 1559 O O . VAL A 1 183 ? -11.967 -1.216 24.253 1.00 94.88 183 VAL A O 1
ATOM 1562 N N . SER A 1 184 ? -10.895 -2.889 25.305 1.00 95.31 184 SER A N 1
ATOM 1563 C CA . SER A 1 184 ? -9.754 -2.928 24.391 1.00 95.31 184 SER A CA 1
ATOM 1564 C C . SER A 1 184 ? -10.111 -3.704 23.126 1.00 95.31 184 SER A C 1
ATOM 1566 O O . SER A 1 184 ? -10.788 -4.729 23.193 1.00 95.31 184 SER A O 1
ATOM 1568 N N . ILE A 1 185 ? -9.637 -3.226 21.976 1.00 94.44 185 ILE A N 1
ATOM 1569 C CA . ILE A 1 185 ? -9.679 -3.946 20.702 1.00 94.44 185 ILE A CA 1
ATOM 1570 C C . ILE A 1 185 ? -8.342 -4.630 20.485 1.00 94.44 185 ILE A C 1
ATOM 1572 O O . ILE A 1 185 ? -7.285 -4.007 20.569 1.00 94.44 185 ILE A O 1
ATOM 1576 N N . CYS A 1 186 ? -8.407 -5.916 20.173 1.00 91.88 186 CYS A N 1
ATOM 1577 C CA . CYS A 1 186 ? -7.236 -6.762 20.064 1.00 91.88 186 CYS A CA 1
ATOM 1578 C C . CYS A 1 186 ? -6.942 -7.045 18.597 1.00 91.88 186 CYS A C 1
ATOM 1580 O O . CYS A 1 186 ? -7.611 -7.848 17.949 1.00 91.88 186 CYS A O 1
ATOM 1582 N N . PHE A 1 187 ? -5.925 -6.387 18.054 1.00 87.31 187 PHE A N 1
ATOM 1583 C CA . PHE A 1 187 ? -5.436 -6.722 16.725 1.00 87.31 187 PHE A CA 1
ATOM 1584 C C . PHE A 1 187 ? -4.448 -7.875 16.797 1.00 87.31 187 PHE A C 1
ATOM 1586 O O . PHE A 1 187 ? -3.532 -7.876 17.614 1.00 87.31 187 PHE A O 1
ATOM 1593 N N . ASN A 1 188 ? -4.598 -8.832 15.887 1.00 86.56 188 ASN A N 1
ATOM 1594 C CA . ASN A 1 188 ? -3.458 -9.631 15.464 1.00 86.56 188 ASN A CA 1
ATOM 1595 C C . ASN A 1 188 ? -2.785 -8.942 14.263 1.00 86.56 188 ASN A C 1
ATOM 1597 O O . ASN A 1 188 ? -3.374 -8.062 13.626 1.00 86.56 188 ASN A O 1
ATOM 1601 N N . SER A 1 189 ? -1.560 -9.359 13.942 1.00 88.31 189 SER A N 1
ATOM 1602 C CA . SER A 1 189 ? -0.778 -8.784 12.840 1.00 88.31 189 SER A CA 1
ATOM 1603 C C . SER A 1 189 ? -1.514 -8.839 11.500 1.00 88.31 189 SER A C 1
ATOM 1605 O O . SER A 1 189 ? -1.488 -7.873 10.747 1.00 88.31 189 SER A O 1
ATOM 1607 N N . LYS A 1 190 ? -2.232 -9.934 11.222 1.00 90.69 190 LYS A N 1
ATOM 1608 C CA . LYS A 1 190 ? -2.989 -10.119 9.978 1.00 90.69 190 LYS A CA 1
ATOM 1609 C C . LYS A 1 190 ? -4.127 -9.105 9.835 1.00 90.69 190 LYS A C 1
ATOM 1611 O O . LYS A 1 190 ? -4.307 -8.531 8.768 1.00 90.69 190 LYS A O 1
ATOM 1616 N N . THR A 1 191 ? -4.894 -8.882 10.896 1.00 90.25 191 THR A N 1
ATOM 1617 C CA . THR A 1 191 ? -6.023 -7.947 10.896 1.00 90.25 191 THR A CA 1
ATOM 1618 C C . THR A 1 191 ? -5.547 -6.503 10.841 1.00 90.25 191 THR A C 1
ATOM 1620 O O . THR A 1 191 ? -6.155 -5.693 10.148 1.00 90.25 191 THR A O 1
ATOM 1623 N N . PHE A 1 192 ? -4.458 -6.178 11.542 1.00 91.62 192 PHE A N 1
ATOM 1624 C CA . PHE A 1 192 ? -3.865 -4.848 11.449 1.00 91.62 192 PHE A CA 1
ATOM 1625 C C . PHE A 1 192 ? -3.362 -4.576 10.030 1.00 91.62 192 PHE A C 1
ATOM 1627 O O . PHE A 1 192 ? -3.726 -3.563 9.441 1.00 91.62 192 PHE A O 1
ATOM 1634 N N . LYS A 1 193 ? -2.642 -5.539 9.440 1.00 91.62 193 LYS A N 1
ATOM 1635 C CA . LYS A 1 193 ? -2.148 -5.447 8.066 1.00 91.62 193 LYS A CA 1
ATOM 1636 C C . LYS A 1 193 ? -3.275 -5.251 7.051 1.00 91.62 193 LYS A C 1
ATOM 1638 O O . LYS A 1 193 ? -3.166 -4.404 6.177 1.00 91.62 193 LYS A O 1
ATOM 1643 N N . PHE A 1 194 ? -4.387 -5.966 7.216 1.00 92.81 194 PHE A N 1
ATOM 1644 C CA . PHE A 1 194 ? -5.580 -5.761 6.395 1.00 92.81 194 PHE A CA 1
ATOM 1645 C C . PHE A 1 194 ? -6.095 -4.312 6.461 1.00 92.81 194 PHE A C 1
ATOM 1647 O O . PHE A 1 194 ? -6.385 -3.720 5.428 1.00 92.81 194 PHE A O 1
ATOM 1654 N N . ILE A 1 195 ? -6.173 -3.713 7.654 1.00 94.44 195 ILE A N 1
ATOM 1655 C CA . ILE A 1 195 ? -6.598 -2.312 7.804 1.00 94.44 195 ILE A CA 1
ATOM 1656 C C . ILE A 1 195 ? -5.598 -1.356 7.148 1.00 94.44 195 ILE A C 1
ATOM 1658 O O . ILE A 1 195 ? -6.016 -0.415 6.476 1.00 94.44 195 ILE A O 1
ATOM 1662 N N . GLU A 1 196 ? -4.296 -1.587 7.325 1.00 94.06 196 GLU A N 1
ATOM 1663 C CA . GLU A 1 196 ? -3.260 -0.791 6.660 1.00 94.06 196 GLU A CA 1
ATOM 1664 C C . GLU A 1 196 ? -3.402 -0.846 5.138 1.00 94.06 196 GLU A C 1
ATOM 1666 O O . GLU A 1 196 ? -3.359 0.193 4.483 1.00 94.06 196 GLU A O 1
ATOM 1671 N N . ASP A 1 197 ? -3.619 -2.035 4.578 1.00 93.38 197 ASP A N 1
ATOM 1672 C CA . ASP A 1 197 ? -3.751 -2.232 3.136 1.00 93.38 197 ASP A CA 1
ATOM 1673 C C . ASP A 1 197 ? -5.006 -1.531 2.579 1.00 93.38 197 ASP A C 1
ATOM 1675 O O . ASP A 1 197 ? -4.941 -0.898 1.523 1.00 93.38 197 ASP A O 1
ATOM 1679 N N . GLU A 1 198 ? -6.125 -1.546 3.312 1.00 95.81 198 GLU A N 1
ATOM 1680 C CA . GLU A 1 198 ? -7.335 -0.787 2.957 1.00 95.81 198 GLU A CA 1
ATOM 1681 C C . GLU A 1 198 ? -7.096 0.735 2.982 1.00 95.81 198 GLU A C 1
ATOM 1683 O O . GLU A 1 198 ? -7.529 1.457 2.076 1.00 95.81 198 GLU A O 1
ATOM 1688 N N . ILE A 1 199 ? -6.358 1.237 3.981 1.00 96.81 199 ILE A N 1
ATOM 1689 C CA . ILE A 1 199 ? -5.969 2.654 4.065 1.00 96.81 199 ILE A CA 1
ATOM 1690 C C . ILE A 1 199 ? -5.065 3.033 2.891 1.00 96.81 199 ILE A C 1
ATOM 1692 O O . ILE A 1 199 ? -5.325 4.032 2.215 1.00 96.81 199 ILE A O 1
ATOM 1696 N N . ILE A 1 200 ? -4.032 2.236 2.615 1.00 95.12 200 ILE A N 1
ATOM 1697 C CA . ILE A 1 200 ? -3.107 2.465 1.501 1.00 95.12 200 ILE A CA 1
ATOM 1698 C C . ILE A 1 200 ? -3.880 2.479 0.181 1.00 95.12 200 ILE A C 1
ATOM 1700 O O . ILE A 1 200 ? -3.757 3.439 -0.577 1.00 95.12 200 ILE A O 1
ATOM 1704 N N . SER A 1 201 ? -4.742 1.487 -0.066 1.00 94.12 201 SER A N 1
ATOM 1705 C CA . SER A 1 201 ? -5.536 1.406 -1.298 1.00 94.12 201 SER A CA 1
ATOM 1706 C C . SER A 1 201 ? -6.436 2.628 -1.495 1.00 94.12 201 SER A C 1
ATOM 1708 O O . SER A 1 201 ? -6.555 3.162 -2.604 1.00 94.12 201 SER A O 1
ATOM 1710 N N . TYR A 1 202 ? -7.068 3.110 -0.423 1.00 96.94 202 TYR A N 1
ATOM 1711 C CA . TYR A 1 202 ? -7.873 4.327 -0.469 1.00 96.94 202 TYR A CA 1
ATOM 1712 C C . TYR A 1 202 ? -7.037 5.557 -0.835 1.00 96.94 202 TYR A C 1
ATOM 1714 O O . TYR A 1 202 ? -7.419 6.333 -1.716 1.00 96.94 202 TYR A O 1
ATOM 1722 N N . ILE A 1 203 ? -5.881 5.724 -0.194 1.00 97.19 203 ILE A N 1
ATOM 1723 C CA . ILE A 1 203 ? -4.993 6.861 -0.440 1.00 97.19 203 ILE A CA 1
ATOM 1724 C C . ILE A 1 203 ? -4.411 6.810 -1.856 1.00 97.19 203 ILE A C 1
ATOM 1726 O O . ILE A 1 203 ? -4.330 7.839 -2.530 1.00 97.19 203 ILE A O 1
ATOM 1730 N N . GLU A 1 204 ? -4.049 5.630 -2.355 1.00 94.00 204 GLU A N 1
ATOM 1731 C CA . GLU A 1 204 ? -3.601 5.463 -3.736 1.00 94.00 204 GLU A CA 1
ATOM 1732 C C . GLU A 1 204 ? -4.667 5.951 -4.719 1.00 94.00 204 GLU A C 1
ATOM 1734 O O . GLU A 1 204 ? -4.358 6.743 -5.610 1.00 94.00 204 GLU A O 1
ATOM 1739 N N . LYS A 1 205 ? -5.936 5.572 -4.528 1.00 94.00 205 LYS A N 1
ATOM 1740 C CA . LYS A 1 205 ? -7.039 6.065 -5.369 1.00 94.00 205 LYS A CA 1
ATOM 1741 C C . LYS A 1 205 ? -7.185 7.587 -5.282 1.00 94.00 205 LYS A C 1
ATOM 1743 O O . LYS A 1 205 ? -7.358 8.246 -6.304 1.00 94.00 205 LYS A O 1
ATOM 1748 N N . LYS A 1 206 ? -7.075 8.171 -4.084 1.00 95.00 206 LYS A N 1
ATOM 1749 C CA . LYS A 1 206 ? -7.160 9.631 -3.888 1.00 95.00 206 LYS A CA 1
ATOM 1750 C C . LYS A 1 206 ? -6.022 10.398 -4.554 1.00 95.00 206 LYS A C 1
ATOM 1752 O O . LYS A 1 206 ? -6.247 11.485 -5.073 1.00 95.00 206 LYS A O 1
ATOM 1757 N N . THR A 1 207 ? -4.824 9.829 -4.565 1.00 94.12 207 THR A N 1
ATOM 1758 C CA . THR A 1 207 ? -3.611 10.462 -5.104 1.00 94.12 207 THR A CA 1
ATOM 1759 C C . THR A 1 207 ? -3.319 10.069 -6.553 1.00 94.12 207 THR A C 1
ATOM 1761 O O . THR A 1 207 ? -2.307 10.481 -7.118 1.00 94.12 207 THR A O 1
ATOM 1764 N N . GLU A 1 208 ? -4.163 9.251 -7.187 1.00 90.38 208 GLU A N 1
ATOM 1765 C CA . GLU A 1 208 ? -3.941 8.750 -8.546 1.00 90.38 208 GLU A CA 1
ATOM 1766 C C . GLU A 1 208 ? -3.878 9.877 -9.581 1.00 90.38 208 GLU A C 1
ATOM 1768 O O . GLU A 1 208 ? -2.984 9.885 -10.426 1.00 90.38 208 GLU A O 1
ATOM 1773 N N . SER A 1 209 ? -4.777 10.862 -9.501 1.00 86.69 209 SER A N 1
ATOM 1774 C CA . SER A 1 209 ? -4.773 11.985 -10.442 1.00 86.69 209 SER A CA 1
ATOM 1775 C C . SER A 1 209 ? -3.496 12.811 -10.344 1.00 86.69 209 SER A C 1
ATOM 1777 O O . SER A 1 209 ? -2.928 13.178 -11.368 1.00 86.69 209 SER A O 1
ATOM 1779 N N . ASP A 1 210 ? -3.030 13.090 -9.127 1.00 85.62 210 ASP A N 1
ATOM 1780 C CA . ASP A 1 210 ? -1.841 13.915 -8.906 1.00 85.62 210 ASP A CA 1
ATOM 1781 C C . ASP A 1 210 ? -0.562 13.173 -9.285 1.00 85.62 210 ASP A C 1
ATOM 1783 O O . ASP A 1 210 ? 0.329 13.750 -9.905 1.00 85.62 210 ASP A O 1
ATOM 1787 N N . PHE A 1 211 ? -0.514 11.868 -9.032 1.00 87.06 211 PHE A N 1
ATOM 1788 C CA . PHE A 1 211 ? 0.560 11.014 -9.519 1.00 87.06 211 PHE A CA 1
ATOM 1789 C C . PHE A 1 211 ? 0.591 10.940 -11.049 1.00 87.06 211 PHE A C 1
ATOM 1791 O O . PHE A 1 211 ? 1.646 11.073 -11.661 1.00 87.06 211 PHE A O 1
ATOM 1798 N N . ASN A 1 212 ? -0.569 10.811 -11.698 1.00 81.69 212 ASN A N 1
ATOM 1799 C CA . ASN A 1 212 ? -0.653 10.786 -13.157 1.00 81.69 212 ASN A CA 1
ATOM 1800 C C . ASN A 1 212 ? -0.310 12.144 -13.796 1.00 81.69 212 ASN A C 1
ATOM 1802 O O . ASN A 1 212 ? 0.224 12.170 -14.908 1.00 81.69 212 ASN A O 1
ATOM 1806 N N . LYS A 1 213 ? -0.549 13.272 -13.109 1.00 81.88 213 LYS A N 1
ATOM 1807 C CA . LYS A 1 213 ? -0.121 14.605 -13.575 1.00 81.88 213 LYS A CA 1
ATOM 1808 C C . LYS A 1 213 ? 1.396 14.721 -13.724 1.00 81.88 213 LYS A C 1
ATOM 1810 O O . LYS A 1 213 ? 1.820 15.463 -14.599 1.00 81.88 213 LYS A O 1
ATOM 1815 N N . LEU A 1 214 ? 2.204 13.962 -12.978 1.00 74.31 214 LEU A N 1
ATOM 1816 C CA . LEU A 1 214 ? 3.657 13.913 -13.212 1.00 74.31 214 LEU A CA 1
ATOM 1817 C C . LEU A 1 214 ? 4.004 13.492 -14.644 1.00 74.31 214 LEU A C 1
ATOM 1819 O O . LEU A 1 214 ? 5.013 13.904 -15.201 1.00 74.31 214 LEU A O 1
ATOM 1823 N N . ILE A 1 215 ? 3.168 12.637 -15.230 1.00 72.31 215 ILE A N 1
ATOM 1824 C CA . ILE A 1 215 ? 3.460 11.935 -16.481 1.00 72.31 215 ILE A CA 1
ATOM 1825 C C . ILE A 1 215 ? 2.737 12.544 -17.669 1.00 72.31 215 ILE A C 1
ATOM 1827 O O . ILE A 1 215 ? 3.246 12.526 -18.789 1.00 72.31 215 ILE A O 1
ATOM 1831 N N . TYR A 1 216 ? 1.530 13.044 -17.427 1.00 67.19 216 TYR A N 1
ATOM 1832 C CA . TYR A 1 216 ? 0.644 13.570 -18.459 1.00 67.19 216 TYR A CA 1
ATOM 1833 C C . TYR A 1 216 ? 0.405 15.073 -18.333 1.00 67.19 216 TYR A C 1
ATOM 1835 O O . TYR A 1 216 ? -0.194 15.668 -19.230 1.00 67.19 216 TYR A O 1
ATOM 1843 N N . GLY A 1 217 ? 0.868 15.699 -17.249 1.00 58.09 217 GLY A N 1
ATOM 1844 C CA . GLY A 1 217 ? 0.944 17.146 -17.156 1.00 58.09 217 GLY A CA 1
ATOM 1845 C C . GLY A 1 217 ? 1.918 17.642 -18.212 1.00 58.09 217 GLY A C 1
ATOM 1846 O O . GLY A 1 217 ? 3.071 17.217 -18.252 1.00 58.09 217 GLY A O 1
ATOM 1847 N N . LYS A 1 218 ? 1.445 18.509 -19.111 1.00 45.38 218 LYS A N 1
ATOM 1848 C CA . LYS A 1 218 ? 2.346 19.230 -20.007 1.00 45.38 218 LYS A CA 1
ATOM 1849 C C . LYS A 1 218 ? 3.351 19.975 -19.133 1.00 45.38 218 LYS A C 1
ATOM 1851 O O . LYS A 1 218 ? 2.949 20.758 -18.275 1.00 45.38 218 LYS A O 1
ATOM 1856 N N . ILE A 1 219 ? 4.633 19.702 -19.352 1.00 43.16 219 ILE A N 1
ATOM 1857 C CA . ILE A 1 219 ? 5.702 20.616 -18.964 1.00 43.16 219 ILE A CA 1
ATOM 1858 C C . ILE A 1 219 ? 5.414 21.879 -19.782 1.00 43.16 219 ILE A C 1
ATOM 1860 O O . ILE A 1 219 ? 5.562 21.851 -21.004 1.00 43.16 219 ILE A O 1
ATOM 1864 N N . ASN A 1 220 ? 4.844 22.898 -19.139 1.00 32.88 220 ASN A N 1
ATOM 1865 C CA . ASN A 1 220 ? 4.671 24.218 -19.740 1.00 32.88 220 ASN A CA 1
ATOM 1866 C C . ASN A 1 220 ? 5.982 24.987 -19.632 1.00 32.88 220 ASN A C 1
ATOM 1868 O O . ASN A 1 220 ? 6.593 24.921 -18.542 1.00 32.88 220 ASN A O 1
#

Sequence (220 aa):
MAYKILAVIMIFIFDLSFSEIIYDKNNITISQIELNEYHKIFEENYNINLTKNDTLKRIILMKKVIKYVEINDKEFLNKIDQNLINQFGEEEINNRIKKDFLRFLKIRYEYVSSYFTNQFNVNDLEIIFNSLQFLKLPISINNCNTIEKIVDVKRDKFFIKNLYENLKNNSQNFKTKINNELVSICFNSKTFKFIEDEIISYIEKKTESDFNKLIYGKIN

Secondary structure (DSSP, 8-state):
-HHHHHHHHGGGG-------EEEEETTEEEEHHHHHHHHHHHHHHHS-PPPHHHHHHHHHHHHHHHHHHHHH-HHHHHHHHHHHHHHH-HHHH-SHHHHHHHHHHHHHHHHHHHHHHHT--HHHHHHHHHHSS--EEEEESSTTSS--EEEE-TT-HHHHHHHHHHHHTT----EEEETTEEEEE---HHHHHHHHHHHHHHHHHHHHHHHHHHHHS---

Foldseek 3Di:
DVVVVVVVVVVVPPPVVDFDFPDDPPNDTDGPVLLVVQQVVCCVVPVDRDDSVRSVVVVVLLVLLLVLCCVPPVVVLVVQVVVVCVVPNPVRCVPPSVVSVSSSVVVLVVLLVCCLQPPDDLVLLLVLLVPDPFLWFFWAQPQPPDGDGTDTCSPQSVQSNQVSVCVNVVHQQGWGADPNDIIGTDDDPVSVVVSVVSSSVSSSVVCVVVSVCSRPVPPD

Radius of gyration: 24.52 Å; chains: 1; bounding box: 63×56×70 Å

pLDDT: mean 88.02, std 13.27, range [32.88, 97.81]